Protein AF-A0A8X7CQB4-F1 (afdb_monomer)

Radius of gyration: 21.02 Å; Cα contacts (8 Å, |Δi|>4): 122; chains: 1; bounding box: 55×57×47 Å

Secondary 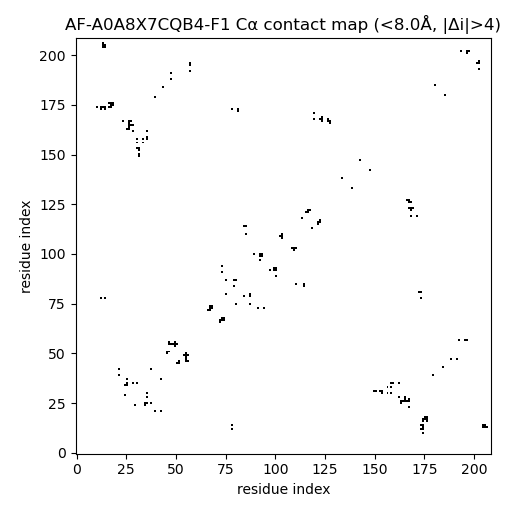structure (DSSP, 8-state):
-----S-TTS----TT--SHHHHHHHHS--GGG--SS--HHHHHHHHHHT-STTS-HHHHHHHHGGGGGSTT-----HHHHHH-HHHHHHHHHHHH-HHHHHHHHH-HHHHHHHHHHTSHHHHHHHHHHHHHHHHHHT------HHHHHHHHHHHHS---SSPPP--SS----SSGGGGT--HHHHHHHHHHHHHHHTTSGGGGGS---

InterPro domains:
  IPR000863 Sulfotransferase domain [PF00685] (36-200)
  IPR027417 P-loop containing nucleoside triphosphate hydrolase [G3DSA:3.40.50.300] (22-207)
  IPR027417 P-loop containing nucleoside triphosphate hydrolase [SSF52540] (7-202)

Nearest PDB structures (foldseek):
  1efh-assembly1_B  TM=7.370E-01  e=2.666E-06  Homo sapiens
  3f3y-assembly2_D  TM=7.079E-01  e=2.167E-06  Homo sapiens
  5x2b-assembly4_D  TM=7.331E-01  e=4.963E-06  Mus musculus
  5x2b-assembly8_H  TM=7.280E-01  e=1.328E-05  Mus musculus
  7d1x-assembly1_A  TM=7.276E-01  e=4.150E-05  Mus musculus

Foldseek 3Di:
DDDPPDDPPDPQFPQPLDCQQVVCVQFVPLLLVVCQPDDSVNVLVCQLQQVGDNGHPLVVCVVCVVCCPPLLHPDDGLVRCVVCVLVSCLVVLVSVHPVSNVVCVVDVVVSVCCCVCVDLVNCQVVVVVVVVCCVVVVDPPPDDPVNVVSVVSSVVDDHDPDRDHRRNRDPSDGPCSVVPDDPVSVVSVVVVCCVSCPPHPCCVSPPDD

Mean predicted aligned error: 9.91 Å

pLDDT: mean 77.84, std 19.17, range [22.95, 96.81]

Organism: NCBI:txid2747483

Sequence (209 aa):
MLGMEGINNMPRPGAFKTICPIHTCRTLRRLSFGYWDGEFDDFFELFMAGELEYNDYFDHLLDWYPHRNDPNVFYTRFEDMKKDMKSVVLKFSKFLGQEYIDAIEKDNNVLNNILQYSGFDYMKKKLSEVHDIVKRAQVPAIVFEGHKHCMEFAASLNPPEKLPEMQFVRKGIVGDWQNHFTPDQSERLNKKMLEKLKGTEVLQWYPVE

Solvent-accessible surface area (backbone atoms only — not comparable to full-atom values): 13072 Å² total; per-residue (Å²): 144,79,83,92,82,79,77,88,82,66,86,74,68,62,80,70,65,62,59,64,69,61,50,44,60,61,27,64,70,56,56,74,67,76,51,84,82,70,53,71,65,58,51,49,52,31,57,74,71,23,71,43,94,85,40,38,65,64,60,57,48,62,69,50,55,80,49,48,77,40,96,90,42,87,71,85,53,73,66,54,42,72,73,40,46,66,62,48,51,54,52,50,27,52,71,77,31,69,71,51,38,51,51,36,74,75,34,63,64,55,49,51,48,50,56,49,61,72,23,69,69,46,43,34,53,51,50,53,54,49,50,55,48,55,69,71,61,69,66,82,70,88,76,50,78,72,50,50,57,51,50,54,52,34,67,72,52,85,75,69,96,76,69,75,77,65,60,90,62,77,80,95,67,84,68,64,38,73,81,72,53,50,73,65,57,47,50,54,49,51,50,53,49,53,66,72,31,62,96,43,83,69,36,77,56,52,83,86,126

Structure (mmCIF, N/CA/C/O backbone):
data_AF-A0A8X7CQB4-F1
#
_entry.id   AF-A0A8X7CQB4-F1
#
loop_
_atom_site.group_PDB
_atom_site.id
_atom_site.type_symbol
_atom_site.label_atom_id
_atom_site.label_alt_id
_atom_site.label_comp_id
_atom_site.label_asym_id
_atom_site.label_entity_id
_atom_site.label_seq_id
_atom_site.pdbx_PDB_ins_code
_atom_site.Cartn_x
_atom_site.Cartn_y
_atom_site.Cartn_z
_atom_site.occupancy
_atom_site.B_iso_or_equiv
_atom_site.auth_seq_id
_atom_site.auth_comp_id
_atom_site.auth_asym_id
_atom_site.auth_atom_id
_atom_site.pdbx_PDB_model_num
ATOM 1 N N . MET A 1 1 ? -24.257 31.118 -16.681 1.00 30.45 1 MET A N 1
ATOM 2 C CA . MET A 1 1 ? -22.943 30.867 -17.305 1.00 30.45 1 MET A CA 1
ATOM 3 C C . MET A 1 1 ? -21.894 31.656 -16.540 1.00 30.45 1 MET A C 1
ATOM 5 O O . MET A 1 1 ? -21.695 32.825 -16.825 1.00 30.45 1 MET A O 1
ATOM 9 N N . LEU A 1 2 ? -21.292 31.041 -15.525 1.00 24.23 2 LEU A N 1
ATOM 10 C CA . LEU A 1 2 ? -20.029 31.486 -14.936 1.00 24.23 2 LEU A CA 1
ATOM 11 C C . LEU A 1 2 ? -19.146 30.240 -14.874 1.00 24.23 2 LEU A C 1
ATOM 13 O O . LEU A 1 2 ? -19.606 29.182 -14.446 1.00 24.23 2 LEU A O 1
ATOM 17 N N . GLY A 1 3 ? -17.965 30.366 -15.474 1.00 22.95 3 GLY A N 1
ATOM 18 C CA . GLY A 1 3 ? -17.127 29.280 -15.963 1.00 22.95 3 GLY A CA 1
ATOM 19 C C . GLY A 1 3 ? -16.595 28.347 -14.882 1.00 22.95 3 GLY A C 1
ATOM 20 O O . GLY A 1 3 ? -16.110 28.774 -13.838 1.00 22.95 3 GLY A O 1
ATOM 21 N N . MET A 1 4 ? -16.650 27.055 -15.197 1.00 26.20 4 MET A N 1
ATOM 22 C CA . MET A 1 4 ? -15.956 25.972 -14.506 1.00 26.20 4 MET A CA 1
ATOM 23 C C . MET A 1 4 ? -14.479 25.918 -14.938 1.00 26.20 4 MET A C 1
ATOM 25 O O . MET A 1 4 ? -14.010 24.902 -15.437 1.00 26.20 4 MET A O 1
ATOM 29 N N . GLU A 1 5 ? -13.734 27.007 -14.766 1.00 26.02 5 GLU A N 1
ATOM 30 C CA . GLU A 1 5 ? -12.289 27.055 -15.038 1.00 26.02 5 GLU A CA 1
ATOM 31 C C . GLU A 1 5 ? -11.523 27.164 -13.716 1.00 26.02 5 GLU A C 1
ATOM 33 O O . GLU A 1 5 ? -11.047 28.225 -13.327 1.00 26.02 5 GLU A O 1
ATOM 38 N N . GLY A 1 6 ? -11.458 26.056 -12.969 1.00 26.02 6 GLY A N 1
ATOM 39 C CA . GLY A 1 6 ? -10.775 26.051 -11.669 1.00 26.02 6 GLY A CA 1
ATOM 40 C C . GLY A 1 6 ? -10.448 24.692 -11.046 1.00 26.02 6 GLY A C 1
ATOM 41 O O . GLY A 1 6 ? -9.998 24.663 -9.907 1.00 26.02 6 GLY A O 1
ATOM 42 N N . ILE A 1 7 ? -10.650 23.565 -11.745 1.00 29.44 7 ILE A N 1
ATOM 43 C CA . ILE A 1 7 ? -10.458 22.213 -11.166 1.00 29.44 7 ILE A CA 1
ATOM 44 C C . ILE A 1 7 ? -9.286 21.445 -11.825 1.00 29.44 7 ILE A C 1
ATOM 46 O O . ILE A 1 7 ? -9.017 20.299 -11.489 1.00 29.44 7 ILE A O 1
ATOM 50 N N . ASN A 1 8 ? -8.504 22.074 -12.709 1.00 26.31 8 ASN A N 1
ATOM 51 C CA . ASN A 1 8 ? -7.482 21.369 -13.505 1.00 26.31 8 ASN A CA 1
ATOM 52 C C . ASN A 1 8 ? -6.079 21.244 -12.873 1.00 26.31 8 ASN A C 1
ATOM 54 O O . ASN A 1 8 ? -5.174 20.773 -13.548 1.00 26.31 8 ASN A O 1
ATOM 58 N N . ASN A 1 9 ? -5.875 21.603 -11.597 1.00 28.67 9 ASN A N 1
ATOM 59 C CA . ASN A 1 9 ? -4.533 21.603 -10.978 1.00 28.67 9 ASN A CA 1
ATOM 60 C C . ASN A 1 9 ? -4.400 20.786 -9.676 1.00 28.67 9 ASN A C 1
ATOM 62 O O . ASN A 1 9 ? -3.502 21.044 -8.877 1.00 28.67 9 ASN A O 1
ATOM 66 N N . MET A 1 10 ? -5.244 19.774 -9.448 1.00 24.95 10 MET A N 1
ATOM 67 C CA . MET A 1 10 ? -4.951 18.767 -8.415 1.00 24.95 10 MET A CA 1
ATOM 68 C C . MET A 1 10 ? -4.182 17.585 -9.026 1.00 24.95 10 MET A C 1
ATOM 70 O O . MET A 1 10 ? -4.579 17.111 -10.092 1.00 24.95 10 MET A O 1
ATOM 74 N N . PRO A 1 11 ? -3.119 17.067 -8.373 1.00 33.47 11 PRO A N 1
ATOM 75 C CA . PRO A 1 11 ? -2.452 15.855 -8.825 1.00 33.47 11 PRO A CA 1
ATOM 76 C C . PRO A 1 11 ? -3.467 14.711 -8.802 1.00 33.47 11 PRO A C 1
ATOM 78 O O . PRO A 1 11 ? -3.902 14.256 -7.742 1.00 33.47 11 PRO A O 1
ATOM 81 N N . ARG A 1 12 ? -3.899 14.295 -9.994 1.00 42.06 12 ARG A N 1
ATOM 82 C CA . ARG A 1 12 ? -4.870 13.219 -10.183 1.00 42.06 12 ARG A CA 1
ATOM 83 C C . ARG A 1 12 ? -4.240 11.921 -9.659 1.00 42.06 12 ARG A C 1
ATOM 85 O O . ARG A 1 12 ? -3.121 11.602 -10.067 1.00 42.06 12 ARG A O 1
ATOM 92 N N . PRO A 1 13 ? -4.882 11.203 -8.721 1.00 38.59 13 PRO A N 1
ATOM 93 C CA . PRO A 1 13 ? -4.256 10.085 -8.032 1.00 38.59 13 PRO A CA 1
ATOM 94 C C . PRO A 1 13 ? -4.111 8.898 -8.987 1.00 38.59 13 PRO A C 1
ATOM 96 O O . PRO A 1 13 ? -4.990 8.051 -9.084 1.00 38.59 13 PRO A O 1
ATOM 99 N N . GLY A 1 14 ? -2.975 8.819 -9.682 1.00 39.97 14 GLY A N 1
ATOM 100 C CA . GLY A 1 14 ? -2.449 7.561 -10.205 1.00 39.97 14 GLY A CA 1
ATOM 101 C C . GLY A 1 14 ? -2.039 6.700 -9.013 1.00 39.97 14 GLY A C 1
ATOM 102 O O . GLY A 1 14 ? -0.872 6.704 -8.624 1.00 39.97 14 GLY A O 1
ATOM 103 N N . ALA A 1 15 ? -3.024 6.050 -8.394 1.00 39.16 15 ALA A N 1
ATOM 104 C CA . ALA A 1 15 ? -2.991 5.469 -7.048 1.00 39.16 15 ALA A CA 1
ATOM 105 C C . ALA A 1 15 ? -2.011 4.291 -6.849 1.00 39.16 15 ALA A C 1
ATOM 107 O O . ALA A 1 15 ? -1.995 3.672 -5.796 1.00 39.16 15 ALA A O 1
ATOM 108 N N . PHE A 1 16 ? -1.195 3.938 -7.845 1.00 49.16 16 PHE A N 1
ATOM 109 C CA . PHE A 1 16 ? -0.464 2.665 -7.808 1.00 49.16 16 PHE A CA 1
ATOM 110 C C . PHE A 1 16 ? 0.938 2.672 -8.388 1.00 49.16 16 PHE A C 1
ATOM 112 O O . PHE A 1 16 ? 1.639 1.666 -8.293 1.00 49.16 16 PHE A O 1
ATOM 119 N N . LYS A 1 17 ? 1.427 3.817 -8.872 1.00 48.97 17 LYS A N 1
ATOM 120 C CA . LYS A 1 17 ? 2.865 3.983 -9.104 1.00 48.97 17 LYS A CA 1
ATOM 121 C C . LYS A 1 17 ? 3.534 4.188 -7.741 1.00 48.97 17 LYS A C 1
ATOM 123 O O . LYS A 1 17 ? 3.871 5.299 -7.337 1.00 48.97 17 LYS A O 1
ATOM 128 N N . THR A 1 18 ? 3.611 3.121 -6.952 1.00 45.34 18 THR A N 1
ATOM 129 C CA . THR A 1 18 ? 4.218 3.161 -5.624 1.00 45.34 18 THR A CA 1
ATOM 130 C C . THR A 1 18 ? 5.713 2.899 -5.759 1.00 45.34 18 THR A C 1
ATOM 132 O O . THR A 1 18 ? 6.148 1.866 -6.244 1.00 45.34 18 THR A O 1
ATOM 135 N N . ILE A 1 19 ? 6.528 3.845 -5.288 1.00 48.53 19 ILE A N 1
ATOM 136 C CA . ILE A 1 19 ? 7.987 3.663 -5.160 1.00 48.53 19 ILE A CA 1
ATOM 137 C C . ILE A 1 19 ? 8.323 2.777 -3.937 1.00 48.53 19 ILE A C 1
ATOM 139 O O . ILE A 1 19 ? 9.482 2.505 -3.633 1.00 48.53 19 ILE A O 1
ATOM 143 N N . CYS A 1 20 ? 7.309 2.365 -3.169 1.00 46.56 20 CYS A N 1
ATOM 144 C CA . CYS A 1 20 ? 7.487 1.672 -1.897 1.00 46.56 20 CYS A CA 1
ATOM 145 C C . CYS A 1 20 ? 8.237 0.333 -2.052 1.00 46.56 20 CYS A C 1
ATOM 147 O O . CYS A 1 20 ? 9.227 0.165 -1.340 1.00 46.56 20 CYS A O 1
ATOM 149 N N . PRO A 1 21 ? 7.905 -0.557 -3.014 1.00 49.34 21 PRO A N 1
ATOM 150 C CA . PRO A 1 21 ? 8.673 -1.792 -3.222 1.00 49.34 21 PRO A CA 1
ATOM 151 C C . PRO A 1 21 ? 10.112 -1.518 -3.704 1.00 49.34 21 PRO A C 1
ATOM 153 O O . PRO A 1 21 ? 11.054 -2.182 -3.287 1.00 49.34 21 PRO A O 1
ATOM 156 N N . ILE A 1 22 ? 10.289 -0.457 -4.497 1.00 50.66 22 ILE A N 1
ATOM 157 C CA . ILE A 1 22 ? 11.542 -0.053 -5.163 1.00 50.66 22 ILE A CA 1
ATOM 158 C C . ILE A 1 22 ? 12.636 0.293 -4.156 1.00 50.66 22 ILE A C 1
ATOM 160 O O . ILE A 1 22 ? 13.759 -0.206 -4.204 1.00 50.66 22 ILE A O 1
ATOM 164 N N . HIS A 1 23 ? 12.298 1.164 -3.204 1.00 48.75 23 HIS A N 1
ATOM 165 C CA . HIS A 1 23 ? 13.252 1.569 -2.181 1.00 48.75 23 HIS A CA 1
ATOM 166 C C . HIS A 1 23 ? 13.469 0.452 -1.165 1.00 48.75 23 HIS A C 1
ATOM 168 O O . HIS A 1 23 ? 14.581 0.290 -0.676 1.00 48.75 23 HIS A O 1
ATOM 174 N N . THR A 1 24 ? 12.429 -0.332 -0.881 1.00 49.28 24 THR A N 1
ATOM 175 C CA . THR A 1 24 ? 12.482 -1.507 -0.007 1.00 49.28 24 THR A CA 1
ATOM 176 C C . THR A 1 24 ? 13.544 -2.503 -0.489 1.00 49.28 24 THR A C 1
ATOM 178 O O . THR A 1 24 ? 14.379 -2.901 0.316 1.00 49.28 24 THR A O 1
ATOM 181 N N . CYS A 1 25 ? 13.645 -2.802 -1.790 1.00 48.38 25 CYS A N 1
ATOM 182 C CA . CYS A 1 25 ? 14.717 -3.659 -2.322 1.00 48.38 25 CYS A CA 1
ATOM 183 C C . CYS A 1 25 ? 16.128 -3.078 -2.097 1.00 48.38 25 CYS A C 1
ATOM 185 O O . CYS A 1 25 ? 17.009 -3.787 -1.614 1.00 48.38 25 CYS A O 1
ATOM 187 N N . ARG A 1 26 ? 16.337 -1.774 -2.345 1.00 50.09 26 ARG A N 1
ATOM 188 C CA . ARG A 1 26 ? 17.645 -1.110 -2.139 1.00 50.09 26 ARG A CA 1
ATOM 189 C C . ARG A 1 26 ? 18.000 -0.910 -0.658 1.00 50.09 26 ARG A C 1
ATOM 191 O O . ARG A 1 26 ? 19.175 -0.851 -0.302 1.00 50.09 26 ARG A O 1
ATOM 198 N N . THR A 1 27 ? 17.004 -0.783 0.221 1.00 46.84 27 THR A N 1
ATOM 199 C CA . THR A 1 27 ? 17.211 -0.420 1.636 1.00 46.84 27 THR A CA 1
ATOM 200 C C . THR A 1 27 ? 17.094 -1.570 2.613 1.00 46.84 27 THR A C 1
ATOM 202 O O . THR A 1 27 ? 17.734 -1.495 3.659 1.00 46.84 27 THR A O 1
ATOM 205 N N . LEU A 1 28 ? 16.358 -2.644 2.311 1.00 48.66 28 LEU A N 1
ATOM 206 C CA . LEU A 1 28 ? 16.139 -3.733 3.267 1.00 48.66 28 LEU A CA 1
ATOM 207 C C . LEU A 1 28 ? 17.384 -4.572 3.570 1.00 48.66 28 LEU A C 1
ATOM 209 O O . LEU A 1 28 ? 17.292 -5.469 4.405 1.00 48.66 28 LEU A O 1
ATOM 213 N N . ARG A 1 29 ? 18.555 -4.277 2.977 1.00 52.41 29 ARG A N 1
ATOM 214 C CA . ARG A 1 29 ? 19.827 -4.986 3.233 1.00 52.41 29 ARG A CA 1
ATOM 215 C C . ARG A 1 29 ? 19.654 -6.508 3.280 1.00 52.41 29 ARG A C 1
ATOM 217 O O . ARG A 1 29 ? 20.384 -7.199 3.991 1.00 52.41 29 ARG A O 1
ATOM 224 N N . ARG A 1 30 ? 18.686 -7.053 2.543 1.00 55.31 30 ARG A N 1
ATOM 225 C CA . ARG A 1 30 ? 18.574 -8.493 2.378 1.00 55.31 30 ARG A CA 1
ATOM 226 C C . ARG A 1 30 ? 19.686 -8.863 1.421 1.00 55.31 30 ARG A C 1
ATOM 228 O O . ARG A 1 30 ? 19.504 -8.843 0.211 1.00 55.31 30 ARG A O 1
ATOM 235 N N . LEU A 1 31 ? 20.855 -9.134 2.005 1.00 50.97 31 LEU A N 1
ATOM 236 C CA . LEU A 1 31 ? 22.054 -9.574 1.297 1.00 50.97 31 LEU A CA 1
ATOM 237 C C . LEU A 1 31 ? 21.690 -10.678 0.304 1.00 50.97 31 LEU A C 1
ATOM 239 O O . LEU A 1 31 ? 22.133 -10.633 -0.831 1.00 50.97 31 LEU A O 1
ATOM 243 N N . SER A 1 32 ? 20.765 -11.559 0.691 1.00 51.00 32 SER A N 1
ATOM 244 C CA . SER A 1 32 ? 20.192 -12.629 -0.125 1.00 51.00 32 SER A CA 1
ATOM 245 C C . SER A 1 32 ? 19.584 -12.216 -1.477 1.00 51.00 32 SER A C 1
ATOM 247 O O . SER A 1 32 ? 19.285 -13.106 -2.259 1.00 51.00 32 SER A O 1
ATOM 249 N N . PHE A 1 33 ? 19.395 -10.927 -1.780 1.00 59.00 33 PHE A N 1
ATOM 250 C CA . PHE A 1 33 ? 18.949 -10.479 -3.106 1.00 59.00 33 PHE A CA 1
ATOM 251 C C . PHE A 1 33 ? 20.078 -10.088 -4.058 1.00 59.00 33 PHE A C 1
ATOM 253 O O . PHE A 1 33 ? 19.812 -9.894 -5.237 1.00 59.00 33 PHE A O 1
ATOM 260 N N . GLY A 1 34 ? 21.320 -9.935 -3.590 1.00 59.12 34 GLY A N 1
ATOM 261 C CA . GLY A 1 34 ? 22.430 -9.576 -4.481 1.00 59.12 34 GLY A CA 1
ATOM 262 C C . GLY A 1 34 ? 22.371 -8.156 -5.066 1.00 59.12 34 GLY A C 1
ATOM 263 O O . GLY A 1 34 ? 23.196 -7.814 -5.898 1.00 59.12 34 GLY A O 1
ATOM 264 N N . TYR A 1 35 ? 21.399 -7.335 -4.653 1.00 65.75 35 TYR A N 1
ATOM 265 C CA . TYR A 1 35 ? 21.011 -6.096 -5.336 1.00 65.75 35 TYR A CA 1
ATOM 266 C C . TYR A 1 35 ? 21.492 -4.845 -4.578 1.00 65.75 35 TYR A C 1
ATOM 268 O O . TYR A 1 35 ? 20.699 -4.054 -4.063 1.00 65.75 35 TYR A O 1
ATOM 276 N N . TRP A 1 36 ? 22.806 -4.696 -4.402 1.00 67.44 36 TRP A N 1
ATOM 277 C CA . TRP A 1 36 ? 23.401 -3.556 -3.674 1.00 67.44 36 TRP A CA 1
ATOM 278 C C . TRP A 1 36 ? 23.866 -2.414 -4.586 1.00 67.44 36 TRP A C 1
ATOM 280 O O . TRP A 1 36 ? 24.033 -1.292 -4.107 1.00 67.44 36 TRP A O 1
ATOM 290 N N . ASP A 1 37 ? 24.068 -2.692 -5.869 1.00 69.88 37 ASP A N 1
ATOM 291 C CA . ASP A 1 37 ? 24.512 -1.773 -6.922 1.00 69.88 37 ASP A CA 1
ATOM 292 C C . ASP A 1 37 ? 23.432 -1.485 -7.977 1.00 69.88 37 ASP A C 1
ATOM 294 O O . ASP A 1 37 ? 23.657 -0.659 -8.855 1.00 69.88 37 ASP A O 1
ATOM 298 N N . GLY A 1 38 ? 22.260 -2.114 -7.867 1.00 72.44 38 GLY A N 1
ATOM 299 C CA . GLY A 1 38 ? 21.162 -1.905 -8.802 1.00 72.44 38 GLY A CA 1
ATOM 300 C C . GLY A 1 38 ? 20.552 -0.504 -8.716 1.00 72.44 38 GLY A C 1
ATOM 301 O O . GLY A 1 38 ? 20.315 0.047 -7.628 1.00 72.44 38 GLY A O 1
ATOM 302 N N . GLU A 1 39 ? 20.258 0.065 -9.879 1.00 80.19 39 GLU A N 1
ATOM 303 C CA . GLU A 1 39 ? 19.641 1.378 -10.015 1.00 80.19 39 GLU A CA 1
ATOM 304 C C . GLU A 1 39 ? 18.116 1.281 -10.171 1.00 80.19 39 GLU A C 1
ATOM 306 O O . GLU A 1 39 ? 17.510 0.207 -10.101 1.00 80.19 39 GLU A O 1
ATOM 311 N N . PHE A 1 40 ? 17.457 2.436 -10.284 1.00 81.69 40 PHE A N 1
ATOM 312 C CA . PHE A 1 40 ? 16.008 2.482 -10.489 1.00 81.69 40 PHE A CA 1
ATOM 313 C C . PHE A 1 40 ? 15.590 1.772 -11.784 1.00 81.69 40 PHE A C 1
ATOM 315 O O . PHE A 1 40 ? 14.567 1.092 -11.800 1.00 81.69 40 PHE A O 1
ATOM 322 N N . ASP A 1 41 ? 16.391 1.911 -12.840 1.00 86.50 41 ASP A N 1
ATOM 323 C CA . ASP A 1 41 ? 16.089 1.351 -14.157 1.00 86.50 41 ASP A CA 1
ATOM 324 C C . ASP A 1 41 ? 16.099 -0.180 -14.137 1.00 86.50 41 ASP A C 1
ATOM 326 O O . ASP A 1 41 ? 15.163 -0.803 -14.631 1.00 86.50 41 ASP A O 1
ATOM 330 N N . ASP A 1 42 ? 17.080 -0.788 -13.469 1.00 84.75 42 ASP A N 1
ATOM 331 C CA . ASP A 1 42 ? 17.149 -2.240 -13.275 1.00 84.75 42 ASP A CA 1
ATOM 332 C C 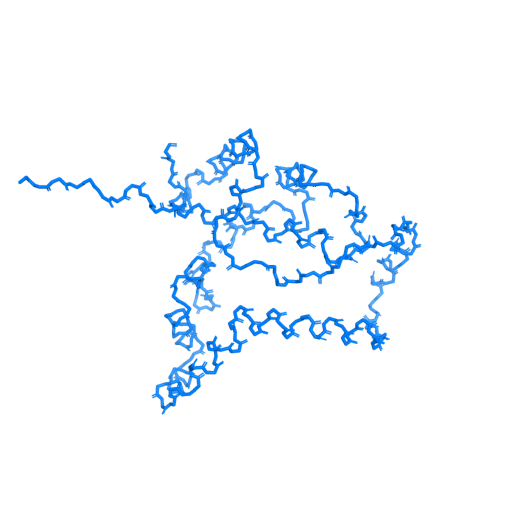. ASP A 1 42 ? 15.904 -2.760 -12.533 1.00 84.75 42 ASP A C 1
ATOM 334 O O . ASP A 1 42 ? 15.287 -3.754 -12.923 1.00 84.75 42 ASP A O 1
ATOM 338 N N . PHE A 1 43 ? 15.467 -2.036 -11.494 1.00 82.81 43 PHE A N 1
ATOM 339 C CA . PHE A 1 43 ? 14.256 -2.384 -10.756 1.00 82.81 43 PHE A CA 1
ATOM 340 C C . PHE A 1 43 ? 13.028 -2.270 -11.656 1.00 82.81 43 PHE A C 1
ATOM 342 O O . PHE A 1 43 ? 12.129 -3.110 -11.592 1.00 82.81 43 PHE A O 1
ATOM 349 N N . PHE A 1 44 ? 12.957 -1.207 -12.458 1.00 86.69 44 PHE A N 1
ATOM 350 C CA . PHE A 1 44 ? 11.842 -0.982 -13.360 1.00 86.69 44 PHE A CA 1
ATOM 351 C C . PHE A 1 44 ? 11.709 -2.147 -14.345 1.00 86.69 44 PHE A C 1
ATOM 353 O O . PHE A 1 44 ? 10.603 -2.656 -14.519 1.00 86.69 44 PHE A O 1
ATOM 360 N N . GLU A 1 45 ? 12.813 -2.629 -14.918 1.00 90.38 45 GLU A N 1
ATOM 361 C CA . GLU A 1 45 ? 12.792 -3.798 -15.800 1.00 90.38 45 GLU A CA 1
ATOM 362 C C . GLU A 1 45 ? 12.315 -5.064 -15.071 1.00 90.38 45 GLU A C 1
ATOM 364 O O . GLU A 1 45 ? 11.409 -5.738 -15.565 1.00 90.38 45 GLU A O 1
ATOM 369 N N . LEU A 1 46 ? 12.809 -5.338 -13.858 1.00 87.19 46 LEU A N 1
ATOM 370 C CA . LEU A 1 46 ? 12.351 -6.475 -13.042 1.00 87.19 46 LEU A CA 1
ATOM 371 C C . LEU A 1 46 ? 10.854 -6.384 -12.701 1.00 87.19 46 LEU A C 1
ATOM 373 O O . LEU A 1 46 ? 10.125 -7.371 -12.794 1.00 87.19 46 LEU A O 1
ATOM 377 N N . PHE A 1 47 ? 10.360 -5.193 -12.353 1.00 86.81 47 PHE A N 1
ATOM 378 C CA . PHE A 1 47 ? 8.935 -4.947 -12.114 1.00 86.81 47 PHE A CA 1
ATOM 379 C C . PHE A 1 47 ? 8.099 -5.191 -13.378 1.00 86.81 47 PHE A C 1
ATOM 381 O O . PHE A 1 47 ? 7.013 -5.780 -13.333 1.00 86.81 47 PHE A O 1
ATOM 388 N N . MET A 1 48 ? 8.592 -4.740 -14.531 1.00 90.06 48 MET A N 1
ATOM 389 C CA . MET A 1 48 ? 7.925 -4.934 -15.816 1.00 90.06 48 MET A CA 1
ATOM 390 C C . MET A 1 48 ? 7.937 -6.402 -16.254 1.00 90.06 48 MET A C 1
ATOM 392 O O . MET A 1 48 ? 6.951 -6.839 -16.849 1.00 90.06 48 MET A O 1
ATOM 396 N N . ALA A 1 49 ? 8.964 -7.170 -15.893 1.00 91.12 49 ALA A N 1
ATOM 397 C CA . ALA A 1 49 ? 9.033 -8.614 -16.106 1.00 91.12 49 ALA A CA 1
ATOM 398 C C . ALA A 1 49 ? 8.212 -9.426 -15.084 1.00 91.12 49 ALA A C 1
ATOM 400 O O . ALA A 1 49 ? 7.828 -10.556 -15.370 1.00 91.12 49 ALA A O 1
ATOM 401 N N . GLY A 1 50 ? 7.891 -8.846 -13.921 1.00 87.44 50 GLY A N 1
ATOM 402 C CA . GLY A 1 50 ? 7.244 -9.567 -12.822 1.00 87.44 50 GLY A CA 1
ATOM 403 C C . GLY A 1 50 ? 8.214 -10.468 -12.053 1.00 87.44 50 GLY A C 1
ATOM 404 O O . GLY A 1 50 ? 7.796 -11.464 -11.476 1.00 87.44 50 GLY A O 1
ATOM 405 N N . GLU A 1 51 ? 9.502 -10.122 -12.040 1.00 86.69 51 GLU A N 1
ATOM 406 C CA . GLU A 1 51 ? 10.602 -10.896 -11.444 1.00 86.69 51 GLU A CA 1
ATOM 407 C C . GLU A 1 51 ? 11.048 -10.320 -10.085 1.00 86.69 51 GLU A C 1
ATOM 409 O O . GLU A 1 51 ? 12.220 -10.360 -9.712 1.00 86.69 51 GLU A O 1
ATOM 414 N N . LEU A 1 52 ? 10.110 -9.737 -9.334 1.00 79.25 52 LEU A N 1
ATOM 415 C CA . LEU A 1 52 ? 10.360 -9.190 -7.999 1.00 79.25 52 LEU A CA 1
ATOM 416 C C . LEU A 1 52 ? 10.040 -10.195 -6.887 1.00 79.25 52 LEU A C 1
ATOM 418 O O . LEU A 1 52 ? 9.489 -11.272 -7.117 1.00 79.25 52 LEU A O 1
ATOM 422 N N . GLU A 1 53 ? 10.357 -9.821 -5.641 1.00 70.62 53 GLU A N 1
ATOM 423 C CA . GLU A 1 53 ? 9.854 -10.542 -4.471 1.00 70.62 53 GLU A CA 1
ATOM 424 C C . GLU A 1 53 ? 8.320 -10.539 -4.524 1.00 70.62 53 GLU A C 1
ATOM 426 O O . GLU A 1 53 ? 7.698 -9.478 -4.589 1.00 70.62 53 GLU A O 1
ATOM 431 N N . TYR A 1 54 ? 7.733 -11.737 -4.523 1.00 74.44 54 TYR A N 1
ATOM 432 C CA . TYR A 1 54 ? 6.316 -11.970 -4.797 1.00 74.44 54 TYR A CA 1
ATOM 433 C C . TYR A 1 54 ? 5.882 -11.710 -6.257 1.00 74.44 54 TYR A C 1
ATOM 435 O O . TYR A 1 54 ? 4.725 -11.424 -6.478 1.00 74.44 54 TYR A O 1
ATOM 443 N N . ASN A 1 55 ? 6.718 -11.890 -7.279 1.00 84.12 55 ASN A N 1
ATOM 444 C CA . ASN A 1 55 ? 6.309 -11.907 -8.700 1.00 84.12 55 ASN A CA 1
ATOM 445 C C . ASN A 1 55 ? 5.579 -10.630 -9.209 1.00 84.12 55 ASN A C 1
ATOM 447 O O . ASN A 1 55 ? 5.838 -9.514 -8.754 1.00 84.12 55 ASN A O 1
ATOM 451 N N . ASP A 1 56 ? 4.704 -10.778 -10.216 1.00 88.75 56 ASP A N 1
ATOM 452 C CA . ASP A 1 56 ? 3.984 -9.686 -10.874 1.00 88.75 56 ASP A CA 1
ATOM 453 C C . ASP A 1 56 ? 2.915 -9.065 -9.965 1.00 88.75 56 ASP A C 1
ATOM 455 O O . ASP A 1 56 ? 2.001 -9.724 -9.468 1.00 88.75 56 ASP A O 1
ATOM 459 N N . TYR A 1 57 ? 3.014 -7.749 -9.788 1.00 86.38 57 TYR A N 1
ATOM 460 C CA . TYR A 1 57 ? 2.104 -6.971 -8.956 1.00 86.38 57 TYR A CA 1
ATOM 461 C C . TYR A 1 57 ? 0.629 -7.073 -9.381 1.00 86.38 57 TYR A C 1
ATOM 463 O O . TYR A 1 57 ? -0.256 -7.118 -8.523 1.00 86.38 57 TYR A O 1
ATOM 471 N N . PHE A 1 58 ? 0.349 -7.066 -10.689 1.00 88.19 58 PHE A N 1
ATOM 472 C CA . PHE A 1 58 ? -1.025 -7.061 -11.190 1.00 88.19 58 PHE A CA 1
ATOM 473 C C . PHE A 1 58 ? -1.697 -8.399 -10.940 1.00 88.19 58 PHE A C 1
ATOM 475 O O . PHE A 1 58 ? -2.877 -8.407 -10.607 1.00 88.19 58 PHE A O 1
ATOM 482 N N . ASP A 1 59 ? -0.950 -9.496 -11.039 1.00 90.12 59 ASP A N 1
ATOM 483 C CA . ASP A 1 59 ? -1.475 -10.829 -10.760 1.00 90.12 59 ASP A CA 1
ATOM 484 C C . ASP A 1 59 ? -1.917 -10.921 -9.286 1.00 90.12 59 ASP A C 1
ATOM 486 O O . ASP A 1 59 ? -3.075 -11.227 -9.013 1.00 90.12 59 ASP A O 1
ATOM 490 N N . HIS A 1 60 ? -1.086 -10.473 -8.333 1.00 87.44 60 HIS A N 1
ATOM 491 C CA . HIS A 1 60 ? -1.487 -10.397 -6.914 1.00 87.44 60 HIS A CA 1
ATOM 492 C C . HIS A 1 60 ? -2.700 -9.514 -6.662 1.00 87.44 60 HIS A C 1
ATOM 494 O O . HIS A 1 60 ? -3.583 -9.868 -5.877 1.00 87.44 60 HIS A O 1
ATOM 500 N N . LEU A 1 61 ? -2.726 -8.335 -7.285 1.00 88.12 61 LEU A N 1
ATOM 501 C CA . LEU A 1 61 ? -3.831 -7.401 -7.122 1.00 88.12 61 LEU A CA 1
ATOM 502 C C . LEU A 1 61 ? -5.134 -8.017 -7.632 1.00 88.12 61 LEU A C 1
ATOM 504 O O . LEU A 1 61 ? -6.145 -7.948 -6.938 1.00 88.12 61 LEU A O 1
ATOM 508 N N . LEU A 1 62 ? -5.119 -8.592 -8.833 1.00 90.44 62 LEU A N 1
ATOM 509 C CA . LEU A 1 62 ? -6.305 -9.140 -9.481 1.00 90.44 62 LEU A CA 1
ATOM 510 C C . LEU A 1 62 ? -6.791 -10.431 -8.824 1.00 90.44 62 LEU A C 1
ATOM 512 O O . LEU A 1 62 ? -8.002 -10.640 -8.781 1.00 90.44 62 LEU A O 1
ATOM 516 N N . ASP A 1 63 ? -5.892 -11.227 -8.251 1.00 91.19 63 ASP A N 1
ATOM 517 C CA . ASP A 1 63 ? -6.254 -12.416 -7.482 1.00 91.19 63 ASP A CA 1
ATOM 518 C C . ASP A 1 63 ? -6.977 -12.043 -6.179 1.00 91.19 63 ASP A C 1
ATOM 520 O O . ASP A 1 63 ? -7.999 -12.637 -5.837 1.00 91.19 63 ASP A O 1
ATOM 524 N N . TRP A 1 64 ? -6.505 -11.017 -5.459 1.00 89.50 64 TRP A N 1
ATOM 525 C CA . TRP A 1 64 ? -7.093 -10.619 -4.172 1.00 89.50 64 TRP A CA 1
ATOM 526 C C . TRP A 1 64 ? -8.271 -9.649 -4.277 1.00 89.50 64 TRP A C 1
ATOM 528 O O . TRP A 1 64 ? -9.126 -9.615 -3.390 1.00 89.50 64 TRP A O 1
ATOM 538 N N . TYR A 1 65 ? -8.356 -8.839 -5.333 1.00 90.69 65 TYR A N 1
ATOM 539 C CA . TYR A 1 65 ? -9.379 -7.795 -5.441 1.00 90.69 65 TYR A CA 1
ATOM 540 C C . TYR A 1 65 ? -10.841 -8.293 -5.388 1.00 90.69 65 TYR A C 1
ATOM 542 O O . TYR A 1 65 ? -11.681 -7.608 -4.786 1.00 90.69 65 TYR A O 1
ATOM 550 N N . PRO A 1 66 ? -11.201 -9.461 -5.957 1.00 93.25 66 PRO A N 1
ATOM 551 C CA . PRO A 1 66 ? -12.542 -10.028 -5.817 1.00 93.25 66 PRO A CA 1
ATOM 552 C C . PRO A 1 66 ? -12.972 -10.234 -4.356 1.00 93.25 66 PRO A C 1
ATOM 554 O O . PRO A 1 66 ? -14.139 -10.016 -4.042 1.00 93.25 66 PRO A O 1
ATOM 557 N N . HIS A 1 67 ? -12.025 -10.530 -3.460 1.00 93.56 67 HIS A N 1
ATOM 558 C CA . HIS A 1 67 ? -12.255 -10.800 -2.034 1.00 93.56 67 HIS A CA 1
ATOM 559 C C . HIS A 1 67 ? -12.483 -9.549 -1.178 1.00 93.56 67 HIS A C 1
ATOM 561 O O . HIS A 1 67 ? -12.753 -9.647 0.015 1.00 93.56 67 HIS A O 1
ATOM 567 N N . ARG A 1 68 ? -12.394 -8.342 -1.752 1.00 92.81 68 ARG A N 1
ATOM 568 C CA . ARG A 1 68 ? -12.501 -7.071 -1.004 1.00 92.81 68 ARG A CA 1
ATOM 569 C C . ARG A 1 68 ? -13.813 -6.884 -0.229 1.00 92.81 68 ARG A C 1
ATOM 571 O O . ARG A 1 68 ? -13.870 -6.021 0.639 1.00 92.81 68 ARG A O 1
ATOM 578 N N . ASN A 1 69 ? -14.854 -7.636 -0.591 1.00 93.50 69 ASN A N 1
ATOM 579 C CA . ASN A 1 69 ? -16.176 -7.595 0.035 1.00 93.50 69 ASN A CA 1
ATOM 580 C C . ASN A 1 69 ? -16.449 -8.822 0.924 1.00 93.50 69 ASN A C 1
ATOM 582 O O . ASN A 1 69 ? -17.564 -8.964 1.428 1.00 93.50 69 ASN A O 1
ATOM 586 N N . ASP A 1 70 ? -15.471 -9.715 1.097 1.00 96.50 70 ASP A N 1
ATOM 587 C CA . ASP A 1 70 ? -15.607 -10.866 1.982 1.00 96.50 70 ASP A CA 1
ATOM 588 C C . ASP A 1 70 ? -15.757 -10.382 3.435 1.00 96.50 70 ASP A C 1
ATOM 590 O O . ASP A 1 70 ? -15.118 -9.405 3.838 1.00 96.50 70 ASP A O 1
ATOM 594 N N . PRO A 1 71 ? -16.568 -11.059 4.269 1.00 94.69 71 PRO A N 1
ATOM 595 C CA . PRO A 1 71 ? -16.932 -10.564 5.600 1.00 94.69 71 PRO A CA 1
ATOM 596 C C . PRO A 1 71 ? -15.736 -10.371 6.541 1.00 94.69 71 PRO A C 1
ATOM 598 O O . PRO A 1 71 ? -15.798 -9.541 7.441 1.00 94.69 71 PRO A O 1
ATOM 601 N N . ASN A 1 72 ? -14.646 -11.110 6.317 1.00 95.62 72 ASN A N 1
ATOM 602 C CA . ASN A 1 72 ? -13.424 -11.059 7.123 1.00 95.62 72 ASN A CA 1
ATOM 603 C C . ASN A 1 72 ? -12.274 -10.319 6.421 1.00 95.62 72 ASN A C 1
ATOM 605 O O . ASN A 1 72 ? -11.116 -10.480 6.804 1.00 95.62 72 ASN A O 1
ATOM 609 N N . VAL A 1 73 ? -12.570 -9.509 5.402 1.00 96.00 73 VAL A N 1
ATOM 610 C CA . VAL A 1 73 ? -11.572 -8.721 4.674 1.00 96.00 73 VAL A CA 1
ATOM 611 C C . VAL A 1 73 ? -11.882 -7.237 4.826 1.00 96.00 73 VAL A C 1
ATOM 613 O O . VAL A 1 73 ? -12.900 -6.738 4.355 1.00 96.00 73 VAL A O 1
ATOM 616 N N . PHE A 1 74 ? -10.966 -6.501 5.458 1.00 95.69 74 PHE A N 1
ATOM 617 C CA . PHE A 1 74 ? -11.019 -5.043 5.471 1.00 95.69 74 PHE A CA 1
ATOM 618 C C . PHE A 1 74 ? -10.214 -4.480 4.308 1.00 95.69 74 PHE A C 1
ATOM 620 O O . PHE A 1 74 ? -8.983 -4.528 4.298 1.00 95.69 74 PHE A O 1
ATOM 627 N N . TYR A 1 75 ? -10.914 -3.908 3.337 1.00 92.25 75 TYR A N 1
ATOM 628 C CA . TYR A 1 75 ? -10.293 -3.283 2.182 1.00 92.25 75 TYR A CA 1
ATOM 629 C C . TYR A 1 75 ? -10.101 -1.770 2.385 1.00 92.25 75 TYR A C 1
ATOM 631 O O . TYR A 1 75 ? -11.040 -1.038 2.700 1.00 92.25 75 TYR A O 1
ATOM 639 N N . THR A 1 76 ? -8.879 -1.281 2.161 1.00 91.44 76 THR A N 1
ATOM 640 C CA . THR A 1 76 ? -8.540 0.150 2.155 1.00 91.44 76 THR A CA 1
ATOM 641 C C . THR A 1 76 ? -7.385 0.424 1.193 1.00 91.44 76 THR A C 1
ATOM 643 O O . THR A 1 76 ? -6.607 -0.477 0.879 1.00 91.44 76 THR A O 1
ATOM 646 N N . ARG A 1 77 ? -7.248 1.672 0.733 1.00 89.06 77 ARG A N 1
ATOM 647 C CA . ARG A 1 77 ? -6.124 2.116 -0.106 1.00 89.06 77 ARG A CA 1
ATOM 648 C C . ARG A 1 77 ? -5.214 3.061 0.659 1.00 89.06 77 ARG A C 1
ATOM 650 O O . ARG A 1 77 ? -5.645 3.773 1.570 1.00 89.06 77 ARG A O 1
ATOM 657 N N . PHE A 1 78 ? -3.953 3.115 0.247 1.00 87.19 78 PHE A N 1
ATOM 658 C CA . PHE A 1 78 ? -2.982 4.027 0.842 1.00 87.19 78 PHE A CA 1
ATOM 659 C C . PHE A 1 78 ? -3.401 5.494 0.681 1.00 87.19 78 PHE A C 1
ATOM 661 O O . PHE A 1 78 ? -3.296 6.281 1.618 1.00 87.19 78 PHE A O 1
ATOM 668 N N . GLU A 1 79 ? -3.954 5.851 -0.474 1.00 87.19 79 GLU A N 1
ATOM 669 C CA . GLU A 1 79 ? -4.468 7.182 -0.788 1.00 87.19 79 GLU A CA 1
ATOM 670 C C . GLU A 1 79 ? -5.614 7.576 0.143 1.00 87.19 79 GLU A C 1
ATOM 672 O O . GLU A 1 79 ? -5.657 8.715 0.605 1.00 87.19 79 GLU A O 1
ATOM 677 N N . ASP A 1 80 ? -6.512 6.640 0.459 1.00 89.81 80 ASP A N 1
ATOM 678 C CA . ASP A 1 80 ? -7.640 6.894 1.356 1.00 89.81 80 ASP A CA 1
ATOM 679 C C . ASP A 1 80 ? -7.143 7.133 2.791 1.00 89.81 80 ASP A C 1
ATOM 681 O O . ASP A 1 80 ? -7.585 8.079 3.445 1.00 89.81 80 ASP A O 1
ATOM 685 N N . MET A 1 81 ? -6.148 6.359 3.246 1.00 91.44 81 MET A N 1
ATOM 686 C CA . MET A 1 81 ? -5.476 6.587 4.534 1.00 91.44 81 MET A CA 1
ATOM 687 C C . MET A 1 81 ? -4.747 7.929 4.581 1.00 91.44 81 MET A C 1
ATOM 689 O O . MET A 1 81 ? -4.803 8.634 5.586 1.00 91.44 81 MET A O 1
ATOM 693 N N . LYS A 1 82 ? -4.061 8.306 3.498 1.00 90.06 82 LYS A N 1
ATOM 694 C CA . LYS A 1 82 ? -3.355 9.590 3.412 1.00 90.06 82 LYS A CA 1
ATOM 695 C C . LYS A 1 82 ? -4.306 10.778 3.343 1.00 90.06 82 LYS A C 1
ATOM 697 O O . LYS A 1 82 ? -3.947 11.839 3.848 1.00 90.06 82 LYS A O 1
ATOM 702 N N . LYS A 1 83 ? -5.475 10.610 2.725 1.00 91.62 83 LYS A N 1
ATOM 703 C CA . LYS A 1 83 ? -6.500 11.647 2.595 1.00 91.62 83 LYS A CA 1
ATOM 704 C C . LYS A 1 83 ? -7.246 11.880 3.906 1.00 91.62 83 LYS A C 1
ATOM 706 O O . LYS A 1 83 ? -7.416 13.028 4.300 1.00 91.62 83 LYS A O 1
ATOM 711 N N . ASP A 1 84 ? -7.699 10.812 4.560 1.00 94.31 84 ASP A N 1
ATOM 712 C CA . ASP A 1 84 ? -8.449 10.892 5.814 1.00 94.31 84 ASP A CA 1
ATOM 713 C C . ASP A 1 84 ? -8.223 9.642 6.677 1.00 94.31 84 ASP A C 1
ATOM 715 O O . ASP A 1 84 ? -9.024 8.701 6.713 1.00 94.31 84 ASP A O 1
ATOM 719 N 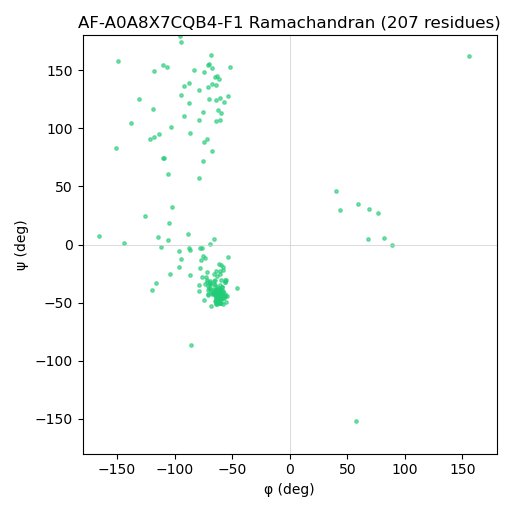N . MET A 1 85 ? -7.113 9.656 7.416 1.00 93.94 85 MET A N 1
ATOM 720 C CA . MET A 1 85 ? -6.742 8.574 8.329 1.00 93.94 85 MET A CA 1
ATOM 721 C C . MET A 1 85 ? -7.794 8.352 9.422 1.00 93.94 85 MET A C 1
ATOM 723 O O . MET A 1 85 ? -8.041 7.212 9.808 1.00 93.94 85 MET A O 1
ATOM 727 N N . LYS A 1 86 ? -8.453 9.416 9.900 1.00 95.31 86 LYS A N 1
ATOM 728 C CA . LYS A 1 86 ? -9.471 9.319 10.954 1.00 95.31 86 LYS A CA 1
ATOM 729 C C . LYS A 1 86 ? -10.673 8.514 10.477 1.00 95.31 86 LYS A C 1
ATOM 731 O O . LYS A 1 86 ? -11.104 7.601 11.176 1.00 95.31 86 LYS A O 1
ATOM 736 N N . SER A 1 87 ? -11.186 8.808 9.286 1.00 96.06 87 SER A N 1
ATOM 737 C CA . SER A 1 87 ? -12.292 8.047 8.700 1.00 96.06 87 SER A CA 1
ATOM 738 C C . SER A 1 87 ? -11.926 6.577 8.491 1.00 96.06 87 SER A C 1
ATOM 740 O O . SER A 1 87 ? -12.728 5.700 8.817 1.00 96.06 87 SER A O 1
ATOM 742 N N . VAL A 1 88 ? -10.704 6.282 8.029 1.00 96.56 88 VAL A N 1
ATOM 743 C CA . VAL A 1 88 ? -10.242 4.892 7.875 1.00 96.56 88 VAL A CA 1
ATOM 744 C C . VAL A 1 88 ? -10.162 4.172 9.223 1.00 96.56 88 VAL A C 1
ATOM 746 O O . VAL A 1 88 ? -10.671 3.059 9.326 1.00 96.56 88 VAL A O 1
ATOM 749 N N . VAL A 1 89 ? -9.611 4.800 10.268 1.00 96.12 89 VAL A N 1
ATOM 750 C CA . VAL A 1 89 ? -9.539 4.213 11.621 1.00 96.12 89 VAL A CA 1
ATOM 751 C C . VAL A 1 89 ? -10.932 3.910 12.171 1.00 96.12 89 VAL A C 1
ATOM 753 O O . VAL A 1 89 ? -11.151 2.832 12.719 1.00 96.12 89 VAL A O 1
ATOM 756 N N . LEU A 1 90 ? -11.898 4.812 11.989 1.00 95.62 90 LEU A N 1
ATOM 757 C CA . LEU A 1 90 ? -13.274 4.588 12.443 1.00 95.62 90 LEU A CA 1
ATOM 758 C C . LEU A 1 90 ? -13.944 3.429 11.692 1.00 95.62 90 LEU A C 1
ATOM 760 O O . LEU A 1 90 ? -14.607 2.600 12.312 1.00 95.62 90 LEU A O 1
ATOM 764 N N . LYS A 1 91 ? -13.754 3.338 10.370 1.00 96.25 91 LYS A N 1
ATOM 765 C CA . LYS A 1 91 ? -14.252 2.209 9.566 1.00 96.25 91 LYS A CA 1
ATOM 766 C C . LYS A 1 91 ? -13.609 0.892 9.992 1.00 96.25 91 LYS A C 1
ATOM 768 O O . LYS A 1 91 ? -14.316 -0.097 10.144 1.00 96.25 91 LYS A O 1
ATOM 773 N N . PHE A 1 92 ? -12.297 0.896 10.212 1.00 96.44 92 PHE A N 1
ATOM 774 C CA . PHE A 1 92 ? -11.558 -0.286 10.641 1.00 96.44 92 PHE A CA 1
ATOM 775 C C . PHE A 1 92 ? -11.990 -0.752 12.032 1.00 96.44 92 PHE A C 1
ATOM 777 O O . PHE A 1 92 ? -12.222 -1.935 12.240 1.00 96.44 92 PHE A O 1
ATOM 784 N N . SER A 1 93 ? -12.198 0.178 12.964 1.00 95.81 93 SER A N 1
ATOM 785 C CA . SER A 1 93 ? -12.663 -0.150 14.316 1.00 95.81 93 SER A CA 1
ATOM 786 C C . SER A 1 93 ? -14.041 -0.811 14.288 1.00 95.81 93 SER A C 1
ATOM 788 O O . SER A 1 93 ? -14.237 -1.830 14.935 1.00 95.81 93 SER A O 1
ATOM 790 N N . LYS A 1 94 ? -14.966 -0.303 13.459 1.00 95.69 94 LYS A N 1
ATOM 791 C CA . LYS A 1 94 ? -16.279 -0.937 13.239 1.00 95.69 94 LYS A CA 1
ATOM 792 C C . LYS A 1 94 ? -16.174 -2.326 12.611 1.00 95.69 94 LYS A C 1
ATOM 794 O O . LYS A 1 94 ? -16.974 -3.191 12.939 1.00 95.69 94 LYS A O 1
ATOM 799 N N . PHE A 1 95 ? -15.216 -2.523 11.707 1.00 96.81 95 PHE A N 1
ATOM 800 C CA . PHE A 1 95 ? -14.955 -3.823 11.092 1.00 96.81 95 PHE A CA 1
ATOM 801 C C . PHE A 1 95 ? -14.434 -4.850 12.110 1.00 96.81 95 PHE A C 1
ATOM 803 O O . PHE A 1 95 ? -14.826 -6.009 12.046 1.00 96.81 95 PHE A O 1
ATOM 810 N N . LEU A 1 96 ? -13.585 -4.434 13.058 1.00 96.19 96 LEU A N 1
ATOM 811 C CA . LEU A 1 96 ? -13.058 -5.324 14.096 1.00 96.19 96 LEU A CA 1
ATOM 812 C C . LEU A 1 96 ? -14.127 -5.772 15.104 1.00 96.19 96 LEU A C 1
ATOM 814 O O . LEU A 1 96 ? -14.060 -6.899 15.584 1.00 96.19 96 LEU A O 1
ATOM 818 N N . GLY A 1 97 ? -15.087 -4.904 15.431 1.00 96.06 97 GLY A N 1
ATOM 819 C CA . GLY A 1 97 ? -16.150 -5.201 16.393 1.00 96.06 97 GLY A CA 1
ATOM 820 C C . GLY A 1 97 ? -16.739 -3.949 17.044 1.00 96.06 97 GLY A C 1
ATOM 821 O O . GLY A 1 97 ? -16.137 -2.871 17.029 1.00 96.06 97 GLY A O 1
ATOM 822 N N . GLN A 1 98 ? -17.929 -4.085 17.634 1.00 94.75 98 GLN A N 1
ATOM 823 C CA . GLN A 1 98 ? -18.637 -2.965 18.266 1.00 94.75 98 GLN A CA 1
ATOM 824 C C . GLN A 1 98 ? -17.865 -2.415 19.479 1.00 94.75 98 GLN A C 1
ATOM 826 O O . GLN A 1 98 ? -17.808 -1.209 19.697 1.00 94.75 98 GLN A O 1
ATOM 831 N N . GLU A 1 99 ? -17.179 -3.281 20.218 1.00 96.31 99 GLU A N 1
ATOM 832 C CA . GLU A 1 99 ? -16.387 -2.919 21.390 1.00 96.31 99 GLU A CA 1
ATOM 833 C C . GLU A 1 99 ? -15.255 -1.924 21.080 1.00 96.31 99 GLU A C 1
ATOM 835 O O . GLU A 1 99 ? -14.905 -1.094 21.922 1.00 96.31 99 GLU A O 1
ATOM 840 N N . TYR A 1 100 ? -14.695 -1.966 19.867 1.00 95.38 100 TYR A N 1
ATOM 841 C CA . TYR A 1 100 ? -13.594 -1.091 19.466 1.00 95.38 100 TYR A CA 1
ATOM 842 C C . TYR A 1 100 ? -14.080 0.311 19.108 1.00 95.38 100 TYR A C 1
ATOM 844 O O . TYR A 1 100 ? -13.428 1.298 19.454 1.00 95.38 100 TYR A O 1
ATOM 852 N N . ILE A 1 101 ? -15.226 0.415 18.428 1.00 94.81 101 ILE A N 1
ATOM 853 C CA . ILE A 1 101 ? -15.819 1.721 18.131 1.00 94.81 101 ILE A CA 1
ATOM 854 C C . ILE A 1 101 ? -16.373 2.367 19.405 1.00 94.81 101 ILE A C 1
ATOM 856 O O . ILE A 1 101 ? -16.127 3.552 19.621 1.00 94.81 101 ILE A O 1
ATOM 860 N N . ASP A 1 102 ? -16.984 1.590 20.302 1.00 95.94 102 ASP A N 1
ATOM 861 C CA . ASP A 1 102 ? -17.468 2.080 21.595 1.00 95.94 102 ASP A CA 1
ATOM 862 C C . ASP A 1 102 ? -16.318 2.639 22.448 1.00 95.94 102 ASP A C 1
ATOM 864 O O . ASP A 1 102 ? -16.457 3.682 23.089 1.00 95.94 102 ASP A O 1
ATOM 868 N N . ALA A 1 103 ? -15.149 1.985 22.433 1.00 94.38 103 ALA A N 1
ATOM 869 C CA . ALA A 1 103 ? -13.958 2.473 23.128 1.00 94.38 103 ALA A CA 1
ATOM 870 C C . ALA A 1 103 ? -13.480 3.835 22.592 1.00 94.38 103 ALA A C 1
ATOM 872 O O . ALA A 1 103 ? -13.063 4.690 23.376 1.00 94.38 103 ALA A O 1
ATOM 873 N N . ILE A 1 104 ? -13.569 4.049 21.276 1.00 94.50 104 ILE A N 1
ATOM 874 C CA . ILE A 1 104 ? -13.226 5.323 20.632 1.00 94.50 104 ILE A CA 1
ATOM 875 C C . ILE A 1 104 ? -14.260 6.409 20.952 1.00 94.50 104 ILE A C 1
ATOM 877 O O . ILE A 1 104 ? -13.883 7.543 21.241 1.00 94.50 104 ILE A O 1
ATOM 881 N N . GLU A 1 105 ? -15.551 6.084 20.898 1.00 92.06 105 GLU A N 1
ATOM 882 C CA . GLU A 1 105 ? -16.632 7.042 21.157 1.00 92.06 105 GLU A CA 1
ATOM 883 C C . GLU A 1 105 ? -16.694 7.459 22.632 1.00 92.06 105 GLU A C 1
ATOM 885 O O . GLU A 1 105 ? -17.004 8.611 22.941 1.00 92.06 105 GLU A O 1
ATOM 890 N N . LYS A 1 106 ? -16.344 6.547 23.548 1.00 94.44 106 LYS A N 1
ATOM 891 C CA . LYS A 1 106 ? -16.284 6.812 24.989 1.00 94.44 106 LYS A CA 1
ATOM 892 C C . LYS A 1 106 ? -15.138 7.745 25.376 1.00 94.44 106 LYS A C 1
ATOM 894 O O . LYS A 1 106 ? -15.304 8.556 26.286 1.00 94.44 106 LYS A O 1
ATOM 899 N N . ASP A 1 107 ? -13.981 7.613 24.730 1.00 93.25 107 ASP A N 1
ATOM 900 C CA . ASP A 1 107 ? -12.803 8.424 25.023 1.00 93.25 107 ASP A CA 1
ATOM 901 C C . ASP A 1 107 ? -12.093 8.876 23.742 1.00 93.25 107 ASP A C 1
ATOM 903 O O . ASP A 1 107 ? -11.319 8.145 23.120 1.00 93.25 107 ASP A O 1
ATOM 907 N N . ASN A 1 108 ? -12.283 10.153 23.404 1.00 89.88 108 ASN A N 1
ATOM 908 C CA . ASN A 1 108 ? -11.625 10.785 22.262 1.00 89.88 108 ASN A CA 1
ATOM 909 C C . ASN A 1 108 ? -10.086 10.733 22.335 1.00 89.88 108 ASN A C 1
ATOM 911 O O . ASN A 1 108 ? -9.427 10.832 21.296 1.00 89.88 108 ASN A O 1
ATOM 915 N N . ASN A 1 109 ? -9.490 10.563 23.522 1.00 95.25 109 ASN A N 1
ATOM 916 C CA . ASN A 1 109 ? -8.042 10.401 23.646 1.00 95.25 109 ASN A CA 1
ATOM 917 C C . ASN A 1 109 ? -7.556 9.107 22.994 1.00 95.25 109 ASN A C 1
ATOM 919 O O . ASN A 1 109 ? -6.454 9.091 22.454 1.00 95.25 109 ASN A O 1
ATOM 923 N N . VAL A 1 110 ? -8.372 8.048 22.978 1.00 95.19 110 VAL A N 1
ATOM 924 C CA . VAL A 1 110 ? -8.036 6.783 22.309 1.00 95.19 110 VAL A CA 1
ATOM 925 C C . VAL A 1 110 ? -7.807 7.034 20.824 1.00 95.19 110 VAL A C 1
ATOM 927 O O . VAL A 1 110 ? -6.756 6.678 20.291 1.00 95.19 110 VAL A O 1
ATOM 930 N N . LEU A 1 111 ? -8.739 7.727 20.165 1.00 95.06 111 LEU A N 1
ATOM 931 C CA . LEU A 1 111 ? -8.594 8.078 18.755 1.00 95.06 111 LEU A CA 1
ATOM 932 C C . LEU A 1 111 ? -7.378 8.975 18.513 1.00 95.06 111 LEU A C 1
ATOM 934 O O . LEU A 1 111 ? -6.601 8.712 17.598 1.00 95.06 111 LEU A O 1
ATOM 938 N N . ASN A 1 112 ? -7.188 10.010 19.332 1.00 95.88 112 ASN A N 1
ATOM 939 C CA . ASN A 1 112 ? -6.051 10.921 19.185 1.00 95.88 112 ASN A CA 1
ATOM 940 C C . ASN A 1 112 ? -4.710 10.186 19.332 1.00 95.88 112 ASN A C 1
ATOM 942 O O . ASN A 1 112 ? -3.802 10.409 18.532 1.00 95.88 112 ASN A O 1
ATOM 946 N N . ASN A 1 113 ? -4.611 9.259 20.286 1.00 96.81 113 ASN A N 1
ATOM 947 C CA . ASN A 1 113 ? -3.431 8.424 20.486 1.00 96.81 113 ASN A CA 1
ATOM 948 C C . ASN A 1 113 ? -3.185 7.498 19.291 1.00 96.81 113 ASN A C 1
ATOM 950 O O . ASN A 1 113 ? -2.051 7.400 18.828 1.00 96.81 113 ASN A O 1
ATOM 954 N N . ILE A 1 114 ? -4.227 6.860 18.741 1.00 96.31 114 ILE A N 1
ATOM 955 C CA . ILE A 1 114 ? -4.097 6.028 17.533 1.00 96.31 114 ILE A CA 1
ATOM 956 C C . ILE A 1 114 ? -3.557 6.865 16.371 1.00 96.31 114 ILE A C 1
ATOM 958 O O . ILE A 1 114 ? -2.610 6.444 15.705 1.00 96.31 114 ILE A O 1
ATOM 962 N N . LEU A 1 115 ? -4.121 8.057 16.147 1.00 95.69 115 LEU A N 1
ATOM 963 C CA . LEU A 1 115 ? -3.696 8.948 15.067 1.00 95.69 115 LEU A CA 1
ATOM 964 C C . LEU A 1 115 ? -2.257 9.443 15.261 1.00 95.69 115 LEU A C 1
ATOM 966 O O . LEU A 1 115 ? -1.506 9.529 14.291 1.00 95.69 115 LEU A O 1
ATOM 970 N N . GLN A 1 116 ? -1.861 9.742 16.499 1.00 96.06 116 GLN A N 1
ATOM 971 C CA . GLN A 1 116 ? -0.504 10.167 16.828 1.00 96.06 116 GLN A CA 1
ATOM 972 C C . GLN A 1 116 ? 0.504 9.030 16.635 1.00 96.06 116 GLN A C 1
ATOM 974 O O . GLN A 1 116 ? 1.501 9.208 15.938 1.00 96.06 116 GLN A O 1
ATOM 979 N N . TYR A 1 117 ? 0.260 7.869 17.246 1.00 96.00 117 TYR A N 1
ATOM 980 C CA . TYR A 1 117 ? 1.217 6.763 17.267 1.00 96.00 117 TYR A CA 1
ATOM 981 C C . TYR A 1 117 ? 1.290 6.006 15.943 1.00 96.00 117 TYR A C 1
ATOM 983 O O . TYR A 1 117 ? 2.352 5.499 15.601 1.00 96.00 117 TYR A O 1
ATOM 991 N N . SER A 1 118 ? 0.209 5.988 15.163 1.00 93.69 118 SER A N 1
ATOM 992 C CA . SER A 1 118 ? 0.215 5.449 13.793 1.00 93.69 118 SER A CA 1
ATOM 993 C C . SER A 1 118 ? 0.615 6.504 12.754 1.00 93.69 118 SER A C 1
ATOM 995 O O . SER A 1 118 ? 0.708 6.210 11.562 1.00 93.69 118 SER A O 1
ATOM 997 N N . GLY A 1 119 ? 0.839 7.747 13.191 1.00 92.38 119 GLY A N 1
ATOM 998 C CA . GLY A 1 119 ? 1.210 8.864 12.339 1.00 92.38 119 GLY A CA 1
ATOM 999 C C . GLY A 1 119 ? 2.606 8.706 11.740 1.00 92.38 119 GLY A C 1
ATOM 1000 O O . GLY A 1 119 ? 3.501 8.089 12.321 1.00 92.38 119 GLY A O 1
ATOM 1001 N N . PHE A 1 120 ? 2.803 9.310 10.567 1.00 91.06 120 PHE A N 1
ATOM 1002 C CA . PHE A 1 120 ? 4.037 9.181 9.791 1.00 91.06 120 PHE A CA 1
ATOM 1003 C C . PHE A 1 120 ? 5.291 9.565 10.588 1.00 91.06 120 PHE A C 1
ATOM 1005 O O . PHE A 1 120 ? 6.245 8.791 10.626 1.00 91.06 120 PHE A O 1
ATOM 1012 N N . ASP A 1 121 ? 5.285 10.724 11.252 1.00 93.00 121 ASP A N 1
ATOM 1013 C CA . ASP A 1 121 ? 6.460 11.231 11.970 1.00 93.00 121 ASP A CA 1
ATOM 1014 C C . ASP A 1 121 ? 6.823 10.354 13.170 1.00 93.00 121 ASP A C 1
ATOM 1016 O O . ASP A 1 121 ? 7.997 10.038 13.386 1.00 93.00 121 ASP A O 1
ATOM 1020 N N . TYR A 1 122 ? 5.809 9.912 13.921 1.00 94.88 122 TYR A N 1
ATOM 1021 C CA . TYR A 1 122 ? 6.009 9.018 15.055 1.00 94.88 122 TYR A CA 1
ATOM 1022 C C . TYR A 1 122 ? 6.574 7.676 14.591 1.00 94.88 122 TYR A C 1
ATOM 1024 O O . TYR A 1 122 ? 7.609 7.244 15.099 1.00 94.88 122 TYR A O 1
ATOM 1032 N N . MET A 1 123 ? 5.952 7.046 13.588 1.00 92.12 123 MET A N 1
ATOM 1033 C CA . MET A 1 123 ? 6.401 5.759 13.052 1.00 92.12 123 MET A CA 1
ATOM 1034 C C . MET A 1 123 ? 7.792 5.849 12.428 1.00 92.12 123 MET A C 1
ATOM 1036 O O . MET A 1 123 ? 8.602 4.944 12.623 1.00 92.12 123 MET A O 1
ATOM 1040 N N . LYS A 1 124 ? 8.110 6.950 11.735 1.00 90.75 124 LYS A N 1
ATOM 1041 C CA . LYS A 1 124 ? 9.441 7.187 11.171 1.00 90.75 124 LYS A CA 1
ATOM 1042 C C . LYS A 1 124 ? 10.507 7.222 12.252 1.00 90.75 124 LYS A C 1
ATOM 1044 O O . LYS A 1 124 ? 11.484 6.486 12.160 1.00 90.75 124 LYS A O 1
ATOM 1049 N N . LYS A 1 125 ? 10.289 8.017 13.300 1.00 91.56 125 LYS A N 1
ATOM 1050 C CA . LYS A 1 125 ? 11.197 8.078 14.447 1.00 91.56 125 LYS A CA 1
ATOM 1051 C C . LYS A 1 125 ? 11.307 6.718 15.139 1.00 91.56 125 LYS A C 1
ATOM 1053 O O . LYS A 1 125 ? 12.411 6.223 15.353 1.00 91.56 125 LYS A O 1
ATOM 1058 N N . LYS A 1 126 ? 10.170 6.095 15.463 1.00 91.31 126 LYS A N 1
ATOM 1059 C CA . LYS A 1 126 ? 10.138 4.880 16.278 1.00 91.31 126 LYS A CA 1
ATOM 1060 C C . LYS A 1 126 ? 10.775 3.684 15.577 1.00 91.31 126 LYS A C 1
ATOM 1062 O O . LYS A 1 126 ? 11.509 2.935 16.214 1.00 91.31 126 LYS A O 1
ATOM 1067 N N . LEU A 1 127 ? 10.529 3.504 14.280 1.00 85.94 127 LEU A N 1
ATOM 1068 C CA . LEU A 1 127 ? 11.120 2.400 13.522 1.00 85.94 127 LEU A CA 1
ATOM 1069 C C . LEU A 1 127 ? 12.620 2.596 13.278 1.00 85.94 127 LEU A C 1
ATOM 1071 O O . LEU A 1 127 ? 13.352 1.610 13.305 1.00 85.94 127 LEU A O 1
ATOM 1075 N N . SER A 1 128 ? 13.097 3.837 13.131 1.00 84.69 128 SER A N 1
ATOM 1076 C CA . SER A 1 128 ? 14.538 4.124 13.127 1.00 84.69 128 SER A CA 1
ATOM 1077 C C . SER A 1 128 ? 15.198 3.745 14.459 1.00 84.69 128 SER A C 1
ATOM 1079 O O . SER A 1 128 ? 16.213 3.055 14.459 1.00 84.69 128 SER A O 1
ATOM 1081 N N . GLU A 1 129 ? 14.588 4.099 15.595 1.00 86.31 129 GLU A N 1
ATOM 1082 C CA . GLU A 1 129 ? 15.085 3.701 16.923 1.00 86.31 129 GLU A CA 1
ATOM 1083 C C . GLU A 1 129 ? 15.119 2.173 17.102 1.00 86.31 129 GLU A C 1
ATOM 1085 O O . GLU A 1 129 ? 16.099 1.622 17.605 1.00 86.31 129 GLU A O 1
ATOM 1090 N N . VAL A 1 130 ? 14.056 1.471 16.694 1.00 82.06 130 VAL A N 1
ATOM 1091 C CA . VAL A 1 130 ? 13.986 0.002 16.785 1.00 82.06 130 VAL A CA 1
ATOM 1092 C C . VAL A 1 130 ? 15.049 -0.648 15.902 1.00 82.06 130 VAL A C 1
ATOM 1094 O O . VAL A 1 130 ? 15.717 -1.580 16.350 1.00 82.06 130 VAL A O 1
ATOM 1097 N N . HIS A 1 131 ? 15.245 -0.149 14.680 1.00 76.06 131 HIS A N 1
ATOM 1098 C CA . HIS A 1 131 ? 16.281 -0.646 13.779 1.00 76.06 131 HIS A CA 1
ATOM 1099 C C . HIS A 1 131 ? 17.679 -0.534 14.405 1.00 76.06 131 HIS A C 1
ATOM 1101 O O . HIS A 1 131 ? 18.438 -1.506 14.398 1.00 76.06 131 HIS A O 1
ATOM 1107 N N . ASP A 1 132 ? 17.990 0.607 15.023 1.00 77.44 132 ASP A 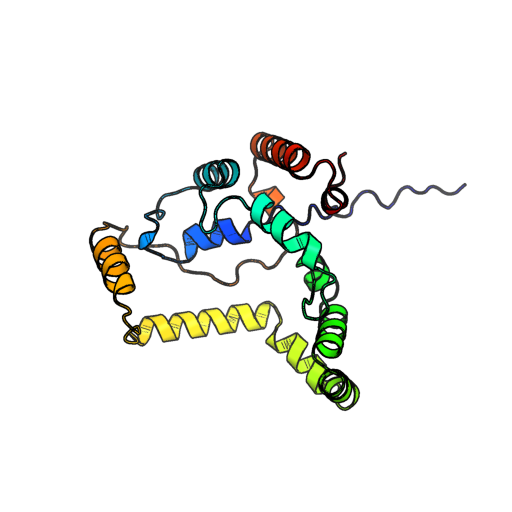N 1
ATOM 1108 C CA . ASP A 1 132 ? 19.253 0.824 15.731 1.00 77.44 132 ASP A CA 1
ATOM 1109 C C . ASP A 1 132 ? 19.461 -0.152 16.893 1.00 77.44 132 ASP A C 1
ATOM 1111 O O . ASP A 1 132 ? 20.567 -0.662 17.090 1.00 77.44 132 ASP A O 1
ATOM 1115 N N . ILE A 1 133 ? 18.405 -0.430 17.662 1.00 76.94 133 ILE A N 1
ATOM 1116 C CA . ILE A 1 133 ? 18.454 -1.389 18.771 1.00 76.94 133 ILE A CA 1
ATOM 1117 C C . ILE A 1 133 ? 18.729 -2.795 18.240 1.00 76.94 133 ILE A C 1
ATOM 1119 O O . ILE A 1 133 ? 19.660 -3.446 18.711 1.00 76.94 133 ILE A O 1
ATOM 1123 N N . VAL A 1 134 ? 17.963 -3.253 17.245 1.00 70.56 134 VAL A N 1
ATOM 1124 C CA . VAL A 1 134 ? 18.108 -4.597 16.661 1.00 70.56 134 VAL A CA 1
ATOM 1125 C C . VAL A 1 134 ? 19.509 -4.788 16.079 1.00 70.56 134 VAL A C 1
ATOM 1127 O O . VAL A 1 134 ? 20.140 -5.817 16.320 1.00 70.56 134 VAL A O 1
ATOM 1130 N N . LYS A 1 135 ? 20.040 -3.772 15.390 1.00 69.50 135 LYS A N 1
ATOM 1131 C CA . LYS A 1 135 ? 21.398 -3.783 14.835 1.00 69.50 135 LYS A CA 1
ATOM 1132 C C . LYS A 1 135 ? 22.476 -3.936 15.914 1.00 69.50 135 LYS A C 1
ATOM 1134 O O . LYS A 1 135 ? 23.463 -4.630 15.685 1.00 69.50 135 LYS A O 1
ATOM 1139 N N . ARG A 1 136 ? 22.309 -3.304 17.081 1.00 67.19 136 ARG A N 1
ATOM 1140 C CA . ARG A 1 136 ? 23.263 -3.401 18.205 1.00 67.19 136 ARG A CA 1
ATOM 1141 C C . ARG A 1 136 ? 23.119 -4.696 18.997 1.00 67.19 136 ARG A C 1
ATOM 1143 O O . ARG A 1 136 ? 24.114 -5.208 19.494 1.00 67.19 136 ARG A O 1
ATOM 1150 N N . ALA A 1 137 ? 21.896 -5.199 19.133 1.00 64.00 137 ALA A N 1
ATOM 1151 C CA . ALA A 1 137 ? 21.575 -6.292 20.041 1.00 64.00 137 ALA A CA 1
ATOM 1152 C C . ALA A 1 137 ? 22.039 -7.679 19.558 1.00 64.00 137 ALA A C 1
ATOM 1154 O O . ALA A 1 137 ? 21.968 -8.608 20.354 1.00 64.00 137 ALA A O 1
ATOM 1155 N N . GLN A 1 138 ? 22.497 -7.831 18.301 1.00 57.34 138 GLN A N 1
ATOM 1156 C CA . GLN A 1 138 ? 22.929 -9.116 17.707 1.00 57.34 138 GLN A CA 1
ATOM 1157 C C . GLN A 1 138 ? 22.008 -10.283 18.109 1.00 57.34 138 GLN A C 1
ATOM 1159 O O . GLN A 1 138 ? 22.466 -11.333 18.556 1.00 57.34 138 GLN A O 1
ATOM 1164 N N . VAL A 1 139 ? 20.691 -10.063 18.032 1.00 56.72 139 VAL A N 1
ATOM 1165 C CA . VAL A 1 139 ? 19.710 -11.026 18.541 1.00 56.72 139 VAL A CA 1
ATOM 1166 C C . VAL A 1 139 ? 19.888 -12.346 17.783 1.00 56.72 139 VAL A C 1
ATOM 1168 O O . VAL A 1 139 ? 19.8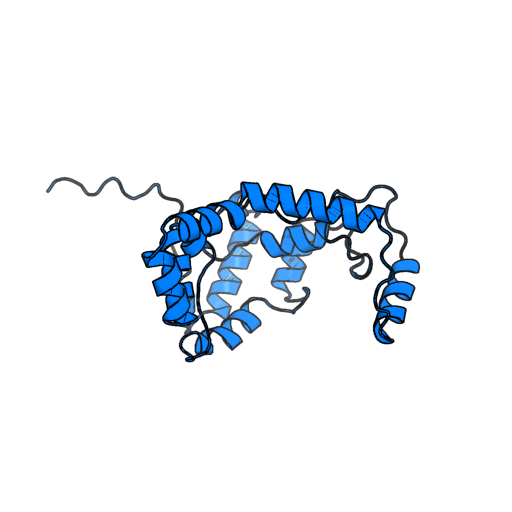44 -12.322 16.550 1.00 56.72 139 VAL A O 1
ATOM 1171 N N . PRO A 1 140 ? 20.078 -13.489 18.471 1.00 53.44 140 PRO A N 1
ATOM 1172 C CA . PRO A 1 140 ? 20.142 -14.782 17.808 1.00 53.44 140 PRO A CA 1
ATOM 1173 C C . PRO A 1 140 ? 18.825 -15.012 17.067 1.00 53.44 140 PRO A C 1
ATOM 1175 O O . PRO A 1 140 ? 17.766 -15.112 17.689 1.00 53.44 140 PRO A O 1
ATOM 1178 N N . ALA A 1 141 ? 18.873 -15.039 15.736 1.00 60.16 141 ALA A N 1
ATOM 1179 C CA . ALA A 1 141 ? 17.701 -15.352 14.933 1.00 60.16 141 ALA A CA 1
ATOM 1180 C C . ALA A 1 141 ? 17.235 -16.776 15.264 1.00 60.16 141 ALA A C 1
ATOM 1182 O O . ALA A 1 141 ? 18.053 -17.674 15.463 1.00 60.16 141 ALA A O 1
ATOM 1183 N N . ILE A 1 142 ? 15.921 -17.000 15.309 1.00 61.19 142 ILE A N 1
ATOM 1184 C CA . ILE A 1 142 ? 15.375 -18.359 15.326 1.00 61.19 142 ILE A CA 1
ATOM 1185 C C . ILE A 1 142 ? 15.763 -18.996 13.985 1.00 61.19 142 ILE A C 1
ATOM 1187 O O . ILE A 1 142 ? 15.241 -18.618 12.937 1.00 61.19 142 ILE A O 1
ATOM 1191 N N . VAL A 1 143 ? 16.735 -19.910 14.010 1.00 60.75 143 VAL A N 1
ATOM 1192 C CA . VAL A 1 143 ? 17.279 -20.534 12.800 1.00 60.75 143 VAL A CA 1
ATOM 1193 C C . VAL A 1 143 ? 16.418 -21.740 12.440 1.00 60.75 143 VAL A C 1
ATOM 1195 O O . VAL A 1 143 ? 16.597 -22.831 12.973 1.00 60.75 143 VAL A O 1
ATOM 1198 N N . PHE A 1 144 ? 15.469 -21.545 11.529 1.00 73.62 144 PHE A N 1
ATOM 1199 C CA . PHE A 1 144 ? 14.843 -22.661 10.818 1.00 73.62 144 PHE A CA 1
ATOM 1200 C C . PHE A 1 144 ? 15.848 -23.265 9.822 1.00 73.62 144 PHE A C 1
ATOM 1202 O O . PHE A 1 144 ? 16.737 -22.562 9.349 1.00 73.62 144 PHE A O 1
ATOM 1209 N N . GLU A 1 145 ? 15.711 -24.5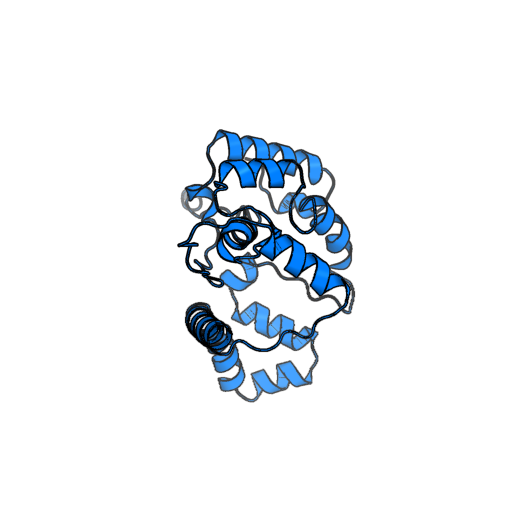42 9.463 1.00 78.12 145 GLU A N 1
ATOM 1210 C CA . GLU A 1 145 ? 16.672 -25.240 8.586 1.00 78.12 145 GLU A CA 1
ATOM 1211 C C . GLU A 1 145 ? 16.909 -24.502 7.255 1.00 78.12 145 GLU A C 1
ATOM 1213 O O . GLU A 1 145 ? 18.052 -24.244 6.883 1.00 78.12 145 GLU A O 1
ATOM 1218 N N . GLY A 1 146 ? 15.840 -24.023 6.607 1.00 75.62 146 GLY A N 1
ATOM 1219 C CA . GLY A 1 146 ? 15.946 -23.210 5.389 1.00 75.62 146 GLY A CA 1
ATOM 1220 C C . GLY A 1 146 ? 16.668 -21.870 5.587 1.00 75.62 146 GLY A C 1
ATOM 1221 O O . GLY A 1 146 ? 17.317 -21.373 4.667 1.00 75.62 146 GLY A O 1
ATOM 1222 N N . HIS A 1 147 ? 16.634 -21.303 6.798 1.00 73.88 147 HIS A N 1
ATOM 1223 C CA . HIS A 1 147 ? 17.352 -20.068 7.116 1.00 73.88 147 HIS A CA 1
ATOM 1224 C C . HIS A 1 147 ? 18.870 -20.258 7.022 1.00 73.88 147 HIS A C 1
ATOM 1226 O O . HIS A 1 147 ? 19.576 -19.329 6.636 1.00 73.88 147 HIS A O 1
ATOM 1232 N N . LYS A 1 148 ? 19.375 -21.470 7.296 1.00 78.75 148 LYS A N 1
ATOM 1233 C CA . LYS A 1 148 ? 20.798 -21.795 7.154 1.00 78.75 148 LYS A CA 1
ATOM 1234 C C . LYS A 1 148 ? 21.280 -21.569 5.721 1.00 78.75 148 LYS A C 1
ATOM 1236 O O . LYS A 1 148 ? 22.292 -20.905 5.533 1.00 78.75 148 LYS A O 1
ATOM 1241 N N . HIS A 1 149 ? 20.523 -22.027 4.726 1.00 81.56 149 HIS A N 1
ATOM 1242 C CA . HIS A 1 149 ? 20.873 -21.842 3.316 1.00 81.56 149 HIS A CA 1
ATOM 1243 C C . HIS A 1 149 ? 20.861 -20.370 2.898 1.00 81.56 149 HIS A C 1
ATOM 1245 O O . HIS A 1 149 ? 21.753 -19.926 2.179 1.00 81.56 149 HIS A O 1
ATOM 1251 N N . CYS A 1 150 ? 19.902 -19.579 3.391 1.00 73.62 150 CYS A N 1
ATOM 1252 C CA . CYS A 1 150 ? 19.885 -18.136 3.144 1.00 73.62 150 CYS A CA 1
ATOM 1253 C C . CYS A 1 150 ? 21.111 -17.433 3.744 1.00 73.62 150 CYS A C 1
ATOM 1255 O O . CYS A 1 150 ? 21.651 -16.520 3.120 1.00 73.62 150 CYS A O 1
ATOM 1257 N N . MET A 1 151 ? 21.545 -17.856 4.935 1.00 73.25 151 MET A N 1
ATOM 1258 C CA . MET A 1 151 ? 22.727 -17.316 5.611 1.00 73.25 151 MET A CA 1
ATOM 1259 C C . MET A 1 151 ? 24.026 -17.744 4.919 1.00 73.25 151 MET A C 1
ATOM 1261 O O . MET A 1 151 ? 24.905 -16.911 4.729 1.00 73.25 151 MET A O 1
ATOM 1265 N N . GLU A 1 152 ? 24.136 -19.009 4.502 1.00 81.06 152 GLU A N 1
ATOM 1266 C CA . GLU A 1 152 ? 25.263 -19.530 3.715 1.00 81.06 152 GLU A CA 1
ATOM 1267 C C . GLU A 1 152 ? 25.387 -18.786 2.379 1.00 81.06 152 GLU A C 1
ATOM 1269 O O . GLU A 1 152 ? 26.469 -18.310 2.036 1.00 81.06 152 GLU A O 1
ATOM 1274 N N . PHE A 1 153 ? 24.273 -18.605 1.662 1.00 80.38 153 PHE A N 1
ATOM 1275 C CA . PHE A 1 153 ? 24.246 -17.813 0.438 1.00 80.38 153 PHE A CA 1
ATOM 1276 C C . PHE A 1 153 ? 24.649 -16.363 0.710 1.00 80.38 153 PHE A C 1
ATOM 1278 O O . PHE A 1 153 ? 25.563 -15.866 0.065 1.00 80.38 153 PHE A O 1
ATOM 1285 N N . ALA A 1 154 ? 24.050 -15.701 1.704 1.00 73.44 154 ALA A N 1
ATOM 1286 C CA . ALA A 1 154 ? 24.396 -14.323 2.050 1.00 73.44 154 ALA A CA 1
ATOM 1287 C C . ALA A 1 154 ? 25.880 -14.154 2.425 1.00 73.44 154 ALA A C 1
ATOM 1289 O O . ALA A 1 154 ? 26.477 -13.142 2.072 1.00 73.44 154 ALA A O 1
ATOM 1290 N N . ALA A 1 155 ? 26.477 -15.140 3.102 1.00 76.25 155 ALA A N 1
ATOM 1291 C CA . ALA A 1 155 ? 27.898 -15.154 3.445 1.00 76.25 155 ALA A CA 1
ATOM 1292 C C . ALA A 1 155 ? 28.816 -15.410 2.236 1.00 76.25 155 ALA A C 1
ATOM 1294 O O . ALA A 1 155 ? 29.983 -15.032 2.275 1.00 76.25 155 ALA A O 1
ATOM 1295 N N . SER A 1 156 ? 28.305 -16.040 1.173 1.00 81.38 156 SER A N 1
ATOM 1296 C CA . SER A 1 156 ? 29.039 -16.223 -0.088 1.00 81.38 156 SER A CA 1
ATOM 1297 C C . SER A 1 156 ? 29.100 -14.958 -0.951 1.00 81.38 156 SER A C 1
ATOM 1299 O O . SER A 1 156 ? 29.871 -14.901 -1.909 1.00 81.38 156 SER A O 1
ATOM 1301 N N . LEU A 1 157 ? 28.292 -13.944 -0.629 1.00 79.56 15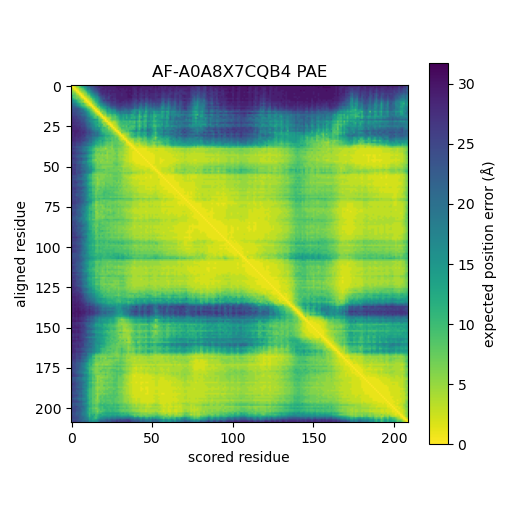7 LEU A N 1
ATOM 1302 C CA . LEU A 1 157 ? 28.252 -12.683 -1.361 1.00 79.56 157 LEU A CA 1
ATOM 1303 C C . LEU A 1 157 ? 29.365 -11.745 -0.887 1.00 79.56 157 LEU A C 1
ATOM 1305 O O . LEU A 1 157 ? 29.741 -11.742 0.282 1.00 79.56 157 LEU A O 1
ATOM 1309 N N . ASN A 1 158 ? 29.833 -10.891 -1.798 1.00 78.75 158 ASN A N 1
ATOM 1310 C CA . ASN A 1 158 ? 30.839 -9.862 -1.529 1.00 78.75 158 ASN A CA 1
ATOM 1311 C C . ASN A 1 158 ? 30.196 -8.464 -1.575 1.00 78.75 158 ASN A C 1
ATOM 1313 O O . ASN A 1 158 ? 30.362 -7.752 -2.568 1.00 78.75 158 ASN A O 1
ATOM 1317 N N . PRO A 1 159 ? 29.419 -8.065 -0.549 1.00 73.94 159 PRO A N 1
ATOM 1318 C CA . PRO A 1 159 ? 28.777 -6.759 -0.537 1.00 73.94 159 PRO A CA 1
ATOM 1319 C C . PRO A 1 159 ? 29.807 -5.630 -0.349 1.00 73.94 159 PRO A C 1
ATOM 1321 O O . PRO A 1 159 ? 30.856 -5.838 0.267 1.00 73.94 159 PRO A O 1
ATOM 1324 N N . PRO A 1 160 ? 29.501 -4.404 -0.805 1.00 75.06 160 PRO A N 1
ATOM 1325 C CA . PRO A 1 160 ? 30.347 -3.243 -0.554 1.00 75.06 160 PRO A CA 1
ATOM 1326 C C . PRO A 1 160 ? 30.434 -2.928 0.947 1.00 75.06 160 PRO A C 1
ATOM 1328 O O . PRO A 1 160 ? 29.451 -3.046 1.681 1.00 75.06 160 PRO A O 1
ATOM 1331 N N . GLU A 1 161 ? 31.600 -2.449 1.400 1.00 74.19 161 GLU A N 1
ATOM 1332 C CA . GLU A 1 161 ? 31.869 -2.138 2.819 1.00 74.19 161 GLU A CA 1
ATOM 1333 C C . GLU A 1 161 ? 30.862 -1.146 3.426 1.00 74.19 161 GLU A C 1
ATOM 1335 O O . GLU A 1 161 ? 30.535 -1.205 4.614 1.00 74.19 161 GLU A O 1
ATOM 1340 N N . LYS A 1 162 ? 30.348 -0.225 2.603 1.00 72.44 162 LYS A N 1
ATOM 1341 C CA . LYS A 1 162 ? 29.354 0.778 2.990 1.00 72.44 162 LYS A CA 1
ATOM 1342 C C . LYS A 1 162 ? 28.076 0.584 2.193 1.00 72.44 162 LYS A C 1
ATOM 1344 O O . LYS A 1 162 ? 27.899 1.153 1.122 1.00 72.44 162 LYS A O 1
ATOM 1349 N N . LEU A 1 163 ? 27.158 -0.187 2.759 1.00 67.00 163 LEU A N 1
ATOM 1350 C CA . LEU A 1 163 ? 25.786 -0.241 2.267 1.00 67.00 163 LEU A CA 1
ATOM 1351 C C . LEU A 1 163 ? 25.016 1.031 2.669 1.00 67.00 163 LEU A C 1
ATOM 1353 O O . LEU A 1 163 ? 25.254 1.552 3.768 1.00 67.00 163 LEU A O 1
ATOM 1357 N N . PRO A 1 164 ? 24.047 1.484 1.853 1.00 67.81 164 PRO A N 1
ATOM 1358 C CA . PRO A 1 164 ? 23.124 2.548 2.229 1.00 67.81 164 PRO A CA 1
ATOM 1359 C C . PRO A 1 164 ? 22.443 2.280 3.579 1.00 67.81 164 PRO A C 1
ATOM 1361 O O . PRO A 1 164 ? 22.297 1.133 4.031 1.00 67.81 164 PRO A O 1
ATOM 1364 N N . GLU A 1 165 ? 22.057 3.350 4.265 1.00 67.75 165 GLU A N 1
ATOM 1365 C CA . GLU A 1 165 ? 21.299 3.241 5.507 1.00 67.75 165 GLU A CA 1
ATOM 1366 C C . GLU A 1 165 ? 19.871 2.762 5.215 1.00 67.75 165 GLU A C 1
ATOM 1368 O O . GLU A 1 165 ? 19.225 3.226 4.274 1.00 67.75 165 GLU A O 1
ATOM 1373 N N . MET A 1 166 ? 19.381 1.805 6.010 1.00 67.00 166 MET A N 1
ATOM 1374 C CA . MET A 1 166 ? 18.019 1.303 5.862 1.00 67.00 166 MET A CA 1
ATOM 1375 C C . MET A 1 166 ? 17.044 2.336 6.421 1.00 67.00 166 MET A C 1
ATOM 1377 O O . MET A 1 166 ? 16.995 2.564 7.628 1.00 67.00 166 MET A O 1
ATOM 1381 N N . GLN A 1 167 ? 16.216 2.917 5.555 1.00 71.56 167 GLN A N 1
ATOM 1382 C CA . GLN A 1 167 ? 15.114 3.776 5.972 1.00 71.56 167 GLN A CA 1
ATOM 1383 C C . GLN A 1 167 ? 13.777 3.124 5.621 1.00 71.56 167 GLN A C 1
ATOM 1385 O O . GLN A 1 167 ? 13.257 3.291 4.520 1.00 71.56 167 GLN A O 1
ATOM 1390 N N . PHE A 1 168 ? 13.198 2.411 6.590 1.00 74.50 168 PHE A N 1
ATOM 1391 C CA . PHE A 1 168 ? 11.910 1.733 6.413 1.00 74.50 168 PHE A CA 1
ATOM 1392 C C . PHE A 1 168 ? 10.762 2.723 6.144 1.00 74.50 168 PHE A C 1
ATOM 1394 O O . PHE A 1 168 ? 9.950 2.526 5.245 1.00 74.50 168 PHE A O 1
ATOM 1401 N N . VAL A 1 169 ? 10.718 3.843 6.879 1.00 83.88 169 VAL A N 1
ATOM 1402 C CA . VAL A 1 169 ? 9.729 4.913 6.666 1.00 83.88 169 VAL A CA 1
ATOM 1403 C C . VAL A 1 169 ? 10.378 6.085 5.934 1.00 83.88 169 VAL A C 1
ATOM 1405 O O . VAL A 1 169 ? 11.082 6.906 6.523 1.00 83.88 169 VAL A O 1
ATOM 1408 N N . ARG A 1 170 ? 10.135 6.164 4.623 1.00 83.44 170 ARG A N 1
ATOM 1409 C CA . ARG A 1 170 ? 10.821 7.102 3.720 1.00 83.44 170 ARG A CA 1
ATOM 1410 C C . ARG A 1 170 ? 10.165 8.489 3.655 1.00 83.44 170 ARG A C 1
ATOM 1412 O O . ARG A 1 170 ? 10.565 9.400 4.384 1.00 83.44 170 ARG A O 1
ATOM 1419 N N . LYS A 1 171 ? 9.168 8.655 2.768 1.00 85.25 171 LYS A N 1
ATOM 1420 C CA . LYS A 1 171 ? 8.473 9.938 2.511 1.00 85.25 171 LYS A CA 1
ATOM 1421 C C . LYS A 1 171 ? 6.982 9.939 2.863 1.00 85.25 171 LYS A C 1
ATOM 1423 O O . LYS A 1 171 ? 6.472 10.973 3.259 1.00 85.25 171 LYS A O 1
ATOM 1428 N N . GLY A 1 172 ? 6.279 8.812 2.702 1.00 85.25 172 GLY A N 1
ATOM 1429 C CA . GLY A 1 172 ? 4.850 8.713 3.041 1.00 85.25 172 GLY A CA 1
ATOM 1430 C C . GLY A 1 172 ? 3.944 9.688 2.279 1.00 85.25 172 GLY A C 1
ATOM 1431 O O . GLY A 1 172 ? 2.975 10.186 2.852 1.00 85.25 172 GLY A O 1
ATOM 1432 N N . ILE A 1 173 ? 4.268 9.978 1.016 1.00 87.12 173 ILE A N 1
ATOM 1433 C CA . ILE A 1 173 ? 3.525 10.897 0.142 1.00 87.12 173 ILE A CA 1
ATOM 1434 C C . ILE A 1 173 ? 2.978 10.159 -1.083 1.00 87.12 173 ILE A C 1
ATOM 1436 O O . ILE A 1 173 ? 3.589 9.204 -1.565 1.00 87.12 173 ILE A O 1
ATOM 1440 N N . VAL A 1 174 ? 1.835 10.624 -1.581 1.00 85.31 174 VAL A N 1
ATOM 1441 C CA . VAL A 1 174 ? 1.200 10.131 -2.810 1.00 85.31 174 VAL A CA 1
ATOM 1442 C C . VAL A 1 174 ? 1.766 10.908 -4.000 1.00 85.31 174 VAL A C 1
ATOM 1444 O O . VAL A 1 174 ? 1.965 12.116 -3.901 1.00 85.31 174 VAL A O 1
ATOM 1447 N N . GLY A 1 175 ? 2.032 10.226 -5.116 1.00 83.38 175 GLY A N 1
ATOM 1448 C CA . GLY A 1 175 ? 2.458 10.872 -6.365 1.00 83.38 175 GLY A CA 1
ATOM 1449 C C . GLY A 1 175 ? 3.968 11.072 -6.547 1.00 83.38 175 GLY A C 1
ATOM 1450 O O . GLY A 1 175 ? 4.379 11.541 -7.601 1.00 83.38 175 GLY A O 1
ATOM 1451 N N . ASP A 1 176 ? 4.814 10.666 -5.589 1.00 85.56 176 ASP A N 1
ATOM 1452 C CA . ASP A 1 176 ? 6.280 10.849 -5.689 1.00 85.56 176 ASP A CA 1
ATOM 1453 C C . ASP A 1 176 ? 6.903 10.146 -6.902 1.00 85.56 176 ASP A C 1
ATOM 1455 O O . ASP A 1 176 ? 8.007 10.504 -7.283 1.00 85.56 176 ASP A O 1
ATOM 1459 N N . TRP A 1 177 ? 6.210 9.186 -7.527 1.00 81.62 177 TRP A N 1
ATOM 1460 C CA . TRP A 1 177 ? 6.660 8.481 -8.734 1.00 81.62 177 TRP A CA 1
ATOM 1461 C C . TRP A 1 177 ? 7.009 9.410 -9.893 1.00 81.62 177 TRP A C 1
ATOM 1463 O O . TRP A 1 177 ? 7.915 9.103 -10.659 1.00 81.62 177 TRP A O 1
ATOM 1473 N N . GLN A 1 178 ? 6.359 10.569 -9.996 1.00 82.75 178 GLN A N 1
ATOM 1474 C CA . GLN A 1 178 ? 6.636 11.541 -11.056 1.00 82.75 178 GLN A CA 1
ATOM 1475 C C . GLN A 1 178 ? 8.086 12.045 -11.031 1.00 82.75 178 GLN A C 1
ATOM 1477 O O . GLN A 1 178 ? 8.601 12.475 -12.054 1.00 82.75 178 GLN A O 1
ATOM 1482 N N . ASN A 1 179 ? 8.754 11.954 -9.877 1.00 85.12 179 ASN A N 1
ATOM 1483 C CA . ASN A 1 179 ? 10.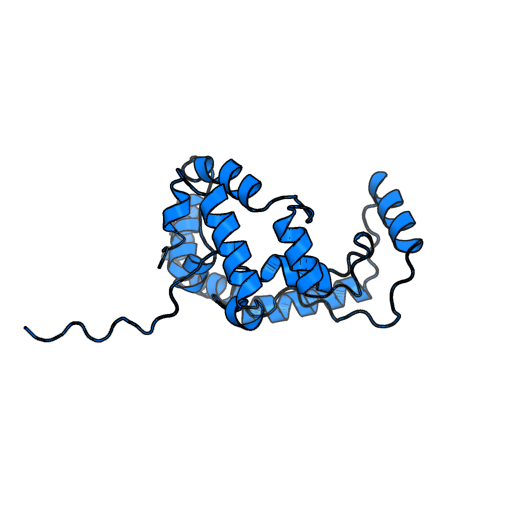146 12.364 -9.713 1.00 85.12 179 ASN A CA 1
ATOM 1484 C C . ASN A 1 179 ? 11.163 11.264 -10.066 1.00 85.12 179 ASN A C 1
ATOM 1486 O O . ASN A 1 179 ? 12.359 11.518 -9.965 1.00 85.12 179 ASN A O 1
ATOM 1490 N N . HIS A 1 180 ? 10.717 10.043 -10.387 1.00 83.00 180 HIS A N 1
ATOM 1491 C CA . HIS A 1 180 ? 11.606 8.889 -10.619 1.00 83.00 180 HIS A CA 1
ATOM 1492 C C . HIS A 1 180 ? 11.467 8.319 -12.023 1.00 83.00 180 HIS A C 1
ATOM 1494 O O . HIS A 1 180 ? 12.465 7.948 -12.623 1.00 83.00 180 HIS A O 1
ATOM 1500 N N . PHE A 1 181 ? 10.245 8.251 -12.549 1.00 83.94 181 PHE A N 1
ATOM 1501 C CA . PHE A 1 181 ? 10.004 7.639 -13.850 1.00 83.94 181 PHE A CA 1
ATOM 1502 C C . PHE A 1 181 ? 10.374 8.601 -14.977 1.00 83.94 181 PHE A C 1
ATOM 1504 O O . PHE A 1 181 ? 9.921 9.748 -15.001 1.00 83.94 181 PHE A O 1
ATOM 1511 N N . THR A 1 182 ? 11.106 8.102 -15.969 1.00 91.00 182 THR A N 1
ATOM 1512 C CA . THR A 1 182 ? 11.237 8.792 -17.255 1.00 91.00 182 THR A CA 1
ATOM 1513 C C . THR A 1 182 ? 9.896 8.783 -18.013 1.00 91.00 182 THR A C 1
ATOM 1515 O O . THR A 1 182 ? 8.992 7.997 -17.686 1.00 91.00 182 THR A O 1
ATOM 1518 N N . PRO A 1 183 ? 9.720 9.644 -19.036 1.00 90.31 183 PRO A N 1
ATOM 1519 C CA . PRO A 1 183 ? 8.534 9.600 -19.891 1.00 90.31 183 PRO A CA 1
ATOM 1520 C C . PRO A 1 183 ? 8.313 8.225 -20.542 1.00 90.31 183 PRO A C 1
ATOM 1522 O O . PRO A 1 183 ? 7.194 7.719 -20.502 1.00 90.31 183 PRO A O 1
ATOM 1525 N N . ASP A 1 184 ? 9.381 7.587 -21.037 1.00 93.19 184 ASP A N 1
ATOM 1526 C CA . ASP A 1 184 ? 9.336 6.241 -21.634 1.00 93.19 184 ASP A CA 1
ATOM 1527 C C . ASP A 1 184 ? 8.880 5.177 -20.623 1.00 93.19 184 ASP A C 1
ATOM 1529 O O . ASP A 1 184 ? 7.926 4.439 -20.865 1.00 93.19 184 ASP A O 1
ATOM 1533 N N . GLN A 1 185 ? 9.484 5.149 -19.431 1.00 90.25 185 GLN A N 1
ATOM 1534 C CA . GLN A 1 185 ? 9.082 4.224 -18.367 1.00 90.25 185 GLN A CA 1
ATOM 1535 C C . GLN A 1 185 ? 7.622 4.435 -17.953 1.00 90.25 185 GLN A C 1
ATOM 1537 O O . GLN A 1 185 ? 6.884 3.480 -17.699 1.00 90.25 185 GLN A O 1
ATOM 1542 N N . SER A 1 186 ? 7.182 5.694 -17.895 1.00 88.75 186 SER A N 1
ATOM 1543 C CA . SER A 1 186 ? 5.792 6.028 -17.597 1.00 88.75 186 SER A CA 1
ATOM 1544 C C . SER A 1 186 ? 4.834 5.497 -18.658 1.00 88.75 186 SER A C 1
ATOM 1546 O O . SER A 1 186 ? 3.797 4.947 -18.288 1.00 88.75 186 SER A O 1
ATOM 1548 N N . GLU A 1 187 ? 5.175 5.635 -19.938 1.00 90.19 187 GLU A N 1
ATOM 1549 C CA . GLU A 1 187 ? 4.391 5.120 -21.061 1.00 90.19 187 GLU A CA 1
ATOM 1550 C C . GLU A 1 187 ? 4.337 3.588 -21.056 1.00 90.19 187 GLU A C 1
ATOM 1552 O O . GLU A 1 187 ? 3.250 3.007 -21.091 1.00 90.19 187 GLU A O 1
ATOM 1557 N N . ARG A 1 188 ? 5.489 2.922 -20.915 1.00 93.12 188 ARG A N 1
ATOM 1558 C CA . ARG A 1 188 ? 5.597 1.456 -20.843 1.00 93.12 188 ARG A CA 1
ATOM 1559 C C . ARG A 1 188 ? 4.768 0.881 -19.700 1.00 93.12 188 ARG A C 1
ATOM 1561 O O . ARG A 1 188 ? 4.014 -0.072 -19.905 1.00 93.12 188 ARG A O 1
ATOM 1568 N N . LEU A 1 189 ? 4.861 1.479 -18.511 1.00 89.19 189 LEU A N 1
ATOM 1569 C CA . LEU A 1 189 ? 4.057 1.059 -17.369 1.00 89.19 189 LEU A CA 1
ATOM 1570 C C . LEU A 1 189 ? 2.567 1.279 -17.637 1.00 89.19 189 LEU A C 1
ATOM 1572 O O . LEU A 1 189 ? 1.779 0.364 -17.417 1.00 89.19 189 LEU A O 1
ATOM 1576 N N . ASN A 1 190 ? 2.174 2.447 -18.156 1.00 87.75 190 ASN A N 1
ATOM 1577 C CA . ASN A 1 190 ? 0.776 2.721 -18.495 1.00 87.75 190 ASN A CA 1
ATOM 1578 C C . ASN A 1 190 ? 0.225 1.675 -19.475 1.00 87.75 190 ASN A C 1
ATOM 1580 O O . ASN A 1 190 ? -0.863 1.150 -19.247 1.00 87.75 190 ASN A O 1
ATOM 1584 N N . LYS A 1 191 ? 0.991 1.312 -20.511 1.00 91.06 191 LYS A N 1
ATOM 1585 C CA . LYS A 1 191 ? 0.616 0.262 -21.463 1.00 91.06 191 LYS A CA 1
ATOM 1586 C C . LYS A 1 191 ? 0.380 -1.083 -20.767 1.00 91.06 191 LYS A C 1
ATOM 1588 O O . LYS A 1 191 ? -0.697 -1.651 -20.930 1.00 91.06 191 LYS A O 1
ATOM 1593 N N . LYS A 1 192 ? 1.321 -1.547 -19.933 1.00 90.56 192 LYS A N 1
ATOM 1594 C CA . LYS A 1 192 ? 1.163 -2.796 -19.160 1.00 90.56 192 LYS A CA 1
ATOM 1595 C C . LYS A 1 192 ? -0.070 -2.753 -18.252 1.00 90.56 192 LYS A C 1
ATOM 1597 O O . LYS A 1 192 ? -0.799 -3.737 -18.179 1.00 90.56 192 LYS A O 1
ATOM 1602 N N . MET A 1 193 ? -0.344 -1.620 -17.597 1.00 87.75 193 MET A N 1
ATOM 1603 C CA . MET A 1 193 ? -1.536 -1.467 -16.751 1.00 87.75 193 MET A CA 1
ATOM 1604 C C . MET A 1 193 ? -2.829 -1.586 -17.550 1.00 87.75 193 MET A C 1
ATOM 1606 O O . MET A 1 193 ? -3.731 -2.310 -17.140 1.00 87.75 193 MET A O 1
ATOM 1610 N N . LEU A 1 194 ? -2.919 -0.903 -18.694 1.00 89.88 194 LEU A N 1
ATOM 1611 C CA . LEU A 1 194 ? -4.089 -0.986 -19.565 1.00 89.88 194 LEU A CA 1
ATOM 1612 C C . LEU A 1 194 ? -4.308 -2.413 -20.062 1.00 89.88 194 LEU A C 1
ATOM 1614 O O . LEU A 1 194 ? -5.439 -2.883 -20.057 1.00 89.88 194 LEU A O 1
ATOM 1618 N N . GLU A 1 195 ? -3.241 -3.108 -20.453 1.00 92.50 195 GLU A N 1
ATOM 1619 C CA . GLU A 1 195 ? -3.306 -4.497 -20.909 1.00 92.50 195 GLU A CA 1
ATOM 1620 C C . GLU A 1 195 ? -3.762 -5.449 -19.794 1.00 92.50 195 GLU A C 1
ATOM 1622 O O . GLU A 1 195 ? -4.695 -6.223 -20.006 1.00 92.50 195 GLU A O 1
ATOM 1627 N N . LYS A 1 196 ? -3.160 -5.363 -18.600 1.00 91.25 196 LYS A N 1
ATOM 1628 C CA . LYS A 1 196 ? -3.458 -6.243 -17.456 1.00 91.25 196 LYS A CA 1
ATOM 1629 C C . LYS A 1 196 ? -4.832 -5.991 -16.836 1.00 91.25 196 LYS A C 1
ATOM 1631 O O . LYS A 1 196 ? -5.486 -6.931 -16.402 1.00 91.25 196 LYS A O 1
ATOM 1636 N N . LEU A 1 197 ? -5.272 -4.735 -16.769 1.00 89.81 197 LEU A N 1
ATOM 1637 C CA . LEU A 1 197 ? -6.489 -4.353 -16.044 1.00 89.81 197 LEU A CA 1
ATOM 1638 C C . LEU A 1 197 ? -7.723 -4.246 -16.942 1.00 89.81 197 LEU A C 1
ATOM 1640 O O . LEU A 1 197 ? -8.830 -4.033 -16.437 1.00 89.81 197 LEU A O 1
ATOM 1644 N N . LYS A 1 198 ? -7.567 -4.384 -18.263 1.00 90.81 198 LYS A N 1
ATOM 1645 C CA . LYS A 1 198 ? -8.687 -4.347 -19.205 1.00 90.81 198 LYS A CA 1
ATOM 1646 C C . LYS A 1 198 ? -9.761 -5.360 -18.810 1.00 90.81 198 LYS A C 1
ATOM 1648 O O . LYS A 1 198 ? -9.491 -6.543 -18.650 1.00 90.81 198 LYS A O 1
ATOM 1653 N N . GLY A 1 199 ? -11.003 -4.889 -18.708 1.00 90.06 199 GLY A N 1
ATOM 1654 C CA . GLY A 1 199 ? -12.146 -5.732 -18.345 1.00 90.06 199 GLY A CA 1
ATOM 1655 C C . GLY A 1 199 ? -12.308 -5.975 -16.842 1.00 90.06 199 GLY A C 1
ATOM 1656 O O . GLY A 1 199 ? -13.201 -6.719 -16.454 1.00 90.06 199 GLY A O 1
ATOM 1657 N N . THR A 1 200 ? -11.494 -5.335 -15.998 1.00 90.00 200 THR A N 1
ATOM 1658 C CA . THR A 1 200 ? -11.599 -5.416 -14.535 1.00 90.00 200 THR A CA 1
ATOM 1659 C C . THR A 1 200 ? -12.158 -4.114 -13.957 1.00 90.00 200 THR A C 1
ATOM 1661 O O . THR A 1 200 ? -11.953 -3.033 -14.512 1.00 90.00 200 THR A O 1
ATOM 1664 N N . GLU A 1 201 ? -12.824 -4.188 -12.802 1.00 86.19 201 GLU A N 1
ATOM 1665 C CA . GLU A 1 201 ? -13.279 -2.993 -12.071 1.00 86.19 201 GLU A CA 1
ATOM 1666 C C . GLU A 1 201 ? -12.116 -2.115 -11.583 1.00 86.19 201 GLU A C 1
ATOM 1668 O O . GLU A 1 201 ? -12.286 -0.922 -11.346 1.00 86.19 201 GLU A O 1
ATOM 1673 N N . VAL A 1 202 ? -10.925 -2.697 -11.439 1.00 85.81 202 VAL A N 1
ATOM 1674 C CA . VAL A 1 202 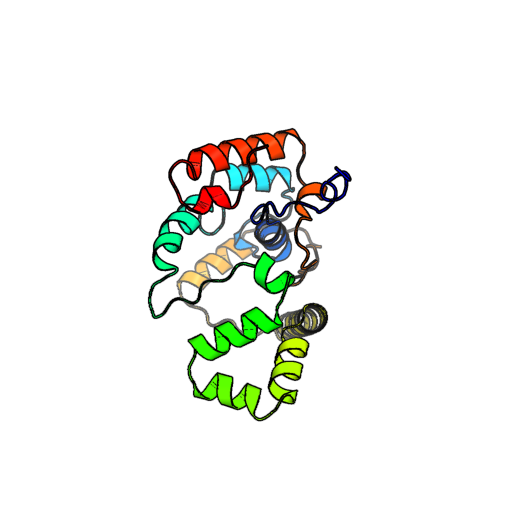? -9.710 -2.019 -10.971 1.00 85.81 202 VAL A CA 1
ATOM 1675 C C . VAL A 1 202 ? -9.242 -0.957 -11.970 1.00 85.81 202 VAL A C 1
ATOM 1677 O O . VAL A 1 202 ? -8.632 0.035 -11.571 1.00 85.81 202 VAL A O 1
ATOM 1680 N N . LEU A 1 203 ? -9.580 -1.099 -13.258 1.00 85.00 203 LEU A N 1
ATOM 1681 C CA . LEU A 1 203 ? -9.205 -0.137 -14.296 1.00 85.00 203 LEU A CA 1
ATOM 1682 C C . LEU A 1 203 ? -9.686 1.288 -13.984 1.00 85.00 203 LEU A C 1
ATOM 1684 O O . LEU A 1 203 ? -9.000 2.246 -14.324 1.00 85.00 203 LEU A O 1
ATOM 1688 N N . GLN A 1 204 ? -10.807 1.446 -13.273 1.00 81.38 204 GLN A N 1
ATOM 1689 C CA . GLN A 1 204 ? -11.339 2.760 -12.887 1.00 81.38 204 GLN A CA 1
ATOM 1690 C C . GLN A 1 204 ? -10.384 3.577 -11.996 1.00 81.38 204 GLN A C 1
ATOM 1692 O O . GLN A 1 204 ? -10.565 4.781 -11.827 1.00 81.38 204 GLN A O 1
ATOM 1697 N N . TRP A 1 205 ? -9.376 2.937 -11.394 1.00 74.94 205 TRP A N 1
ATOM 1698 C CA . TRP A 1 205 ? -8.337 3.620 -10.618 1.00 74.94 205 TRP A CA 1
ATOM 1699 C C . TRP A 1 205 ? -7.336 4.369 -11.492 1.00 74.94 205 TRP A C 1
ATOM 1701 O O . TRP A 1 205 ? -6.544 5.159 -10.979 1.00 74.94 205 TRP A O 1
ATOM 1711 N N . TYR A 1 206 ? -7.379 4.131 -12.799 1.00 70.81 206 TYR A N 1
ATOM 1712 C CA . TYR A 1 206 ? -6.460 4.673 -13.777 1.00 70.81 206 TYR A CA 1
ATOM 1713 C C . TYR A 1 206 ? -7.260 5.470 -14.801 1.00 70.81 206 TYR A C 1
ATOM 1715 O O . TYR A 1 206 ? -7.733 4.904 -15.789 1.00 70.81 206 TYR A O 1
ATOM 1723 N N . PRO A 1 207 ? -7.452 6.781 -14.579 1.00 60.62 207 PRO A N 1
ATOM 1724 C CA . PRO A 1 207 ? -8.024 7.617 -15.616 1.00 60.62 207 PRO A CA 1
ATOM 1725 C C . PRO A 1 207 ? -7.063 7.608 -16.808 1.00 60.62 207 PRO A C 1
ATOM 1727 O O . PRO A 1 207 ? -5.912 8.029 -16.694 1.00 60.62 207 PRO A O 1
ATOM 1730 N N . VAL A 1 208 ? -7.536 7.060 -17.925 1.00 55.22 208 VAL A N 1
ATOM 1731 C CA . VAL A 1 208 ? -6.862 7.154 -19.218 1.00 55.22 208 VAL A CA 1
ATOM 1732 C C . VAL A 1 208 ? -7.184 8.543 -19.751 1.00 55.22 208 VAL A C 1
ATOM 1734 O O . VAL A 1 208 ? -8.332 8.807 -20.103 1.00 55.22 208 VAL A O 1
ATOM 1737 N N . GLU A 1 209 ? -6.202 9.438 -19.730 1.00 48.72 209 GLU A N 1
ATOM 1738 C CA . GLU A 1 209 ? -6.218 10.669 -20.528 1.00 48.72 209 GLU A CA 1
ATOM 1739 C C . GLU A 1 209 ? -5.238 10.518 -21.685 1.00 48.72 209 GLU A C 1
ATOM 1741 O O . GLU A 1 209 ? -4.096 10.073 -21.419 1.00 48.72 209 GLU A O 1
#